Protein AF-A0A5P9HQH8-F1 (afdb_monomer_lite)

pLDDT: mean 78.59, std 12.16, range [39.25, 95.31]

Radius of gyration: 27.1 Å; chains: 1; bounding box: 55×47×80 Å

Structure (mmCIF, N/CA/C/O backbone):
data_AF-A0A5P9HQH8-F1
#
_entry.id   AF-A0A5P9HQH8-F1
#
loop_
_atom_site.group_PDB
_atom_site.id
_atom_site.type_symbol
_atom_site.label_atom_id
_atom_site.label_alt_id
_atom_site.label_comp_id
_atom_site.label_asym_id
_atom_site.label_entity_id
_atom_site.label_seq_id
_atom_site.pdbx_PDB_ins_code
_atom_site.Cartn_x
_atom_site.Cartn_y
_atom_site.Cartn_z
_atom_site.occupancy
_atom_site.B_iso_or_equiv
_atom_site.auth_seq_id
_atom_site.auth_comp_id
_atom_site.auth_asym_id
_atom_site.auth_atom_id
_atom_site.pdbx_PDB_model_num
ATOM 1 N N . MET A 1 1 ? -30.325 9.435 19.740 1.00 41.38 1 MET A N 1
ATOM 2 C CA . MET A 1 1 ? -29.507 8.369 19.122 1.00 41.38 1 MET A CA 1
ATOM 3 C C . MET A 1 1 ? -28.846 8.906 17.844 1.00 41.38 1 MET A C 1
ATOM 5 O O . MET A 1 1 ? -29.325 8.621 16.759 1.00 41.38 1 MET A O 1
ATOM 9 N N . SER A 1 2 ? -27.815 9.766 17.952 1.00 39.25 2 SER A N 1
ATOM 10 C CA . SER A 1 2 ? -27.150 10.375 16.768 1.00 39.25 2 SER A CA 1
ATOM 11 C C . SER A 1 2 ? -25.710 10.898 16.982 1.00 39.25 2 SER A C 1
ATOM 13 O O . SER A 1 2 ? -25.207 11.665 16.165 1.00 39.25 2 SER A O 1
ATOM 15 N N . THR A 1 3 ? -25.002 10.502 18.049 1.00 46.50 3 THR A N 1
ATOM 16 C CA . THR A 1 3 ? -23.657 11.041 18.361 1.00 46.50 3 THR A CA 1
ATOM 17 C C . THR A 1 3 ? -22.491 10.061 18.183 1.00 46.50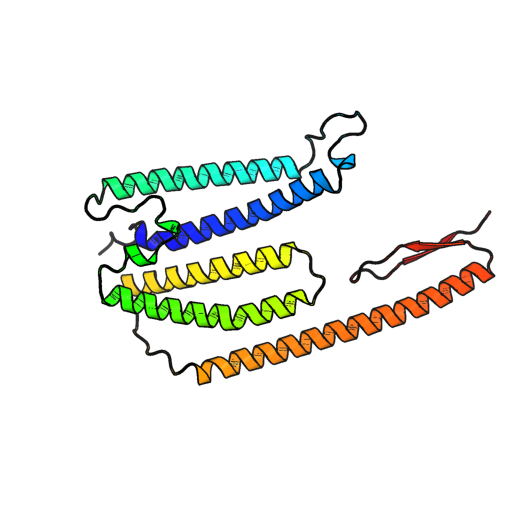 3 THR A C 1
ATOM 19 O O . THR A 1 3 ? -21.348 10.510 18.188 1.00 46.50 3 THR A O 1
ATOM 22 N N . MET A 1 4 ? -22.735 8.760 17.972 1.00 49.72 4 MET A N 1
ATOM 23 C CA . MET A 1 4 ? -21.664 7.749 17.835 1.00 49.72 4 MET A CA 1
ATOM 24 C C . MET A 1 4 ? -21.082 7.609 16.425 1.00 49.72 4 MET A C 1
ATOM 26 O O . MET A 1 4 ? -19.951 7.158 16.293 1.00 49.72 4 MET A O 1
ATOM 30 N N . ASP A 1 5 ? -21.784 8.068 15.386 1.00 50.56 5 ASP A N 1
ATOM 31 C CA . ASP A 1 5 ? -21.295 8.026 13.992 1.00 50.56 5 ASP A CA 1
ATOM 32 C C . ASP A 1 5 ? -20.132 9.015 13.740 1.00 50.56 5 ASP A C 1
ATOM 34 O O . ASP A 1 5 ? -19.586 9.080 12.648 1.00 50.56 5 ASP A O 1
ATOM 38 N N . LYS A 1 6 ? -19.756 9.803 14.762 1.00 61.59 6 LYS A N 1
ATOM 39 C CA . LYS A 1 6 ? -18.636 10.761 14.755 1.00 61.59 6 LYS A CA 1
ATOM 40 C C . LYS A 1 6 ? -17.507 10.367 15.712 1.00 61.59 6 LYS A C 1
ATOM 42 O O . LYS A 1 6 ? -16.615 11.181 15.967 1.00 61.59 6 LYS A O 1
ATOM 47 N N . ASP A 1 7 ? -17.571 9.179 16.317 1.00 71.50 7 ASP A N 1
ATOM 48 C CA . ASP A 1 7 ? -16.505 8.719 17.199 1.00 71.50 7 ASP A CA 1
ATOM 49 C C . ASP A 1 7 ? -15.306 8.284 16.351 1.00 71.50 7 ASP A C 1
ATOM 51 O O . ASP A 1 7 ? -15.396 7.375 15.522 1.00 71.50 7 ASP A O 1
ATOM 55 N N . LEU A 1 8 ? -14.170 8.951 16.571 1.00 77.94 8 LEU A N 1
ATOM 56 C CA . LEU A 1 8 ? -12.944 8.728 15.814 1.00 77.94 8 LEU A CA 1
ATOM 57 C C . LEU A 1 8 ? -12.525 7.255 15.863 1.00 77.94 8 LEU A C 1
ATOM 59 O O . LEU A 1 8 ? -11.986 6.758 14.884 1.00 77.94 8 LEU A O 1
ATOM 63 N N . ARG A 1 9 ? -12.840 6.540 16.950 1.00 76.12 9 ARG A N 1
ATOM 64 C CA . ARG A 1 9 ? -12.525 5.115 17.142 1.00 76.12 9 ARG A CA 1
ATOM 65 C C . ARG A 1 9 ? -13.160 4.193 16.109 1.00 76.12 9 ARG A C 1
ATOM 67 O O . ARG A 1 9 ? -12.509 3.262 15.651 1.00 76.12 9 ARG A O 1
ATOM 74 N N . VAL A 1 10 ? -14.402 4.471 15.720 1.00 76.81 10 VAL A N 1
ATOM 75 C CA . VAL A 1 10 ? -15.118 3.685 14.701 1.00 76.81 10 VAL A CA 1
ATOM 76 C C . VAL A 1 10 ? -14.627 4.051 13.300 1.00 76.81 10 VAL A C 1
ATOM 78 O O . VAL A 1 10 ? -14.613 3.219 12.395 1.00 76.81 10 VAL A O 1
ATOM 81 N N . GLU A 1 11 ? -14.185 5.296 13.125 1.00 84.06 11 GLU A N 1
ATOM 82 C CA . GLU A 1 11 ? -13.615 5.793 11.875 1.00 84.06 11 GLU A CA 1
ATOM 83 C C . GLU A 1 11 ? -12.140 5.401 11.681 1.00 84.06 11 GLU A C 1
ATOM 85 O O . GLU A 1 11 ? -11.652 5.488 10.557 1.00 84.06 11 GLU A O 1
ATOM 90 N N . LEU A 1 12 ? -11.414 4.964 12.721 1.00 84.31 12 LEU A N 1
ATOM 91 C CA . LEU A 1 12 ? -9.980 4.643 12.637 1.00 84.31 12 LEU A CA 1
ATOM 92 C C . LEU A 1 12 ? -9.646 3.682 11.481 1.00 84.31 12 LEU A C 1
ATOM 94 O O . LEU A 1 12 ? -8.765 4.025 10.692 1.00 84.31 12 LEU A O 1
ATOM 98 N N . PRO A 1 13 ? -10.350 2.545 11.288 1.00 87.25 13 PRO A N 1
ATOM 99 C CA . PRO A 1 13 ? -10.083 1.663 10.152 1.00 87.25 13 PRO A CA 1
ATOM 100 C C . PRO A 1 13 ? -10.270 2.353 8.793 1.00 87.25 13 PRO A C 1
ATOM 102 O O . PRO A 1 13 ? -9.538 2.060 7.853 1.00 87.25 13 PRO A O 1
ATOM 105 N N . LEU A 1 14 ? -11.209 3.300 8.685 1.00 88.31 14 LEU A N 1
ATOM 106 C CA . LEU A 1 14 ? -11.441 4.071 7.462 1.00 88.31 14 LEU A CA 1
ATOM 107 C C . LEU A 1 14 ? -10.288 5.044 7.185 1.00 88.31 14 LEU A C 1
ATOM 109 O O . LEU A 1 14 ? -9.832 5.148 6.046 1.00 88.31 14 LEU A O 1
ATOM 113 N N . TRP A 1 15 ? -9.774 5.711 8.223 1.00 90.19 15 TRP A N 1
ATOM 114 C CA . TRP A 1 15 ? -8.554 6.513 8.109 1.00 90.19 15 TRP A CA 1
ATOM 115 C C . TRP A 1 15 ? -7.363 5.645 7.689 1.00 90.19 15 TRP A C 1
ATOM 117 O O . TRP A 1 15 ? -6.588 6.064 6.834 1.00 90.19 15 TRP A O 1
ATOM 127 N N . THR A 1 16 ? -7.248 4.413 8.194 1.00 90.06 16 THR A N 1
ATOM 128 C CA . THR A 1 16 ? -6.181 3.494 7.770 1.00 90.06 16 THR A CA 1
ATOM 129 C C . THR A 1 16 ? -6.312 3.107 6.299 1.00 90.06 16 THR A C 1
ATOM 131 O O . THR A 1 16 ? -5.308 3.075 5.596 1.00 90.06 16 THR A O 1
ATOM 134 N N . ILE A 1 17 ? -7.529 2.876 5.793 1.00 90.94 17 ILE A N 1
ATOM 135 C CA . ILE A 1 17 ? -7.760 2.641 4.356 1.00 90.94 17 ILE A CA 1
ATOM 136 C C . ILE A 1 17 ? -7.306 3.851 3.535 1.00 90.94 17 ILE A C 1
ATOM 138 O O . ILE A 1 17 ? -6.579 3.683 2.558 1.00 90.94 17 ILE A O 1
ATOM 142 N N . GLY A 1 18 ? -7.693 5.064 3.942 1.00 92.44 18 GLY A N 1
ATOM 143 C CA . GLY A 1 18 ? -7.257 6.294 3.276 1.00 92.44 18 GLY A CA 1
ATOM 144 C C . GLY A 1 18 ? -5.732 6.429 3.248 1.00 92.44 18 GLY A C 1
ATOM 145 O O . GLY A 1 18 ? -5.155 6.716 2.200 1.00 92.44 18 GLY A O 1
ATOM 146 N N . LEU A 1 19 ? -5.073 6.131 4.372 1.00 92.56 19 LEU A N 1
ATOM 147 C CA . LEU A 1 19 ? -3.616 6.108 4.467 1.00 92.56 19 LEU A CA 1
ATOM 148 C C . LEU A 1 19 ? -3.001 5.065 3.526 1.00 92.56 19 LEU A C 1
ATOM 150 O O . LEU A 1 19 ? -2.042 5.376 2.828 1.00 92.56 19 LEU A O 1
ATOM 154 N N . LEU A 1 20 ? -3.553 3.850 3.471 1.00 92.75 20 LEU A N 1
ATOM 155 C CA . LEU A 1 20 ? -3.063 2.781 2.597 1.00 92.75 20 LEU A CA 1
ATOM 156 C C . LEU A 1 20 ? -3.187 3.138 1.114 1.00 92.75 20 LEU A C 1
ATOM 158 O O . LEU A 1 20 ? -2.269 2.847 0.355 1.00 92.75 20 LEU A O 1
ATOM 162 N N . VAL A 1 21 ? -4.268 3.804 0.701 1.00 93.38 21 VAL A N 1
ATOM 163 C CA . VAL A 1 21 ? -4.424 4.294 -0.681 1.00 93.38 21 VAL A CA 1
ATOM 164 C C . VAL A 1 21 ? -3.367 5.354 -1.008 1.00 93.38 21 VAL A C 1
ATOM 166 O O . VAL A 1 21 ? -2.759 5.317 -2.078 1.00 93.38 21 VAL A O 1
ATOM 169 N N . LEU A 1 22 ? -3.082 6.265 -0.076 1.00 94.25 22 LEU A N 1
ATOM 170 C CA . LEU A 1 22 ? -2.002 7.241 -0.248 1.00 94.25 22 LEU A CA 1
ATOM 171 C C . LEU A 1 22 ? -0.620 6.571 -0.289 1.00 94.25 22 LEU A C 1
ATOM 173 O O . LEU A 1 22 ? 0.198 6.915 -1.140 1.00 94.25 22 LEU A O 1
ATOM 177 N N . MET A 1 23 ? -0.371 5.574 0.569 1.00 93.12 23 MET A N 1
ATOM 178 C CA . MET A 1 23 ? 0.854 4.763 0.530 1.00 93.12 23 MET A CA 1
ATOM 179 C C . MET A 1 23 ? 1.001 4.015 -0.791 1.00 93.12 23 MET A C 1
ATOM 181 O O . MET A 1 23 ? 2.100 3.964 -1.336 1.00 93.12 23 MET A O 1
ATOM 185 N N . MET A 1 24 ? -0.085 3.479 -1.336 1.00 92.44 24 MET A N 1
ATOM 186 C CA . MET A 1 24 ? -0.098 2.801 -2.629 1.00 92.44 24 MET A CA 1
ATOM 187 C C . MET A 1 24 ? 0.341 3.742 -3.761 1.00 92.44 24 MET A C 1
ATOM 189 O O . MET A 1 24 ? 1.196 3.384 -4.567 1.00 92.44 24 MET A O 1
ATOM 193 N N . PHE A 1 25 ? -0.179 4.971 -3.782 1.00 92.31 25 PHE A N 1
ATOM 194 C CA . PHE A 1 25 ? 0.215 5.988 -4.761 1.00 92.31 25 PHE A CA 1
ATOM 195 C C . PHE A 1 25 ? 1.675 6.436 -4.587 1.00 92.31 25 PHE A C 1
ATOM 197 O O . PHE A 1 25 ? 2.443 6.491 -5.545 1.00 92.31 25 PHE A O 1
ATOM 204 N N . PHE A 1 26 ? 2.098 6.705 -3.353 1.00 94.06 26 PHE A N 1
ATOM 205 C CA . PHE A 1 26 ? 3.468 7.127 -3.068 1.00 94.06 26 PHE A CA 1
ATOM 206 C C . PHE A 1 26 ? 4.505 6.052 -3.370 1.00 94.06 26 PHE A C 1
ATOM 208 O O . PHE A 1 26 ? 5.539 6.354 -3.952 1.00 94.06 26 PHE A O 1
ATOM 215 N N . THR A 1 27 ? 4.245 4.799 -2.994 1.00 93.19 27 THR A N 1
ATOM 216 C CA . THR A 1 27 ? 5.182 3.695 -3.246 1.00 93.19 27 THR A CA 1
ATOM 217 C C . THR A 1 27 ? 5.420 3.496 -4.738 1.00 93.19 27 THR A C 1
ATOM 219 O O . THR A 1 27 ? 6.563 3.277 -5.130 1.00 93.19 27 THR A O 1
ATOM 222 N N . TYR A 1 28 ? 4.390 3.660 -5.574 1.00 91.69 28 TYR A N 1
ATOM 223 C CA . TYR A 1 28 ? 4.544 3.664 -7.029 1.00 91.69 28 TYR A CA 1
ATOM 224 C C . TYR A 1 28 ? 5.550 4.734 -7.490 1.00 91.69 28 TYR A C 1
ATOM 226 O O . TYR A 1 28 ? 6.544 4.415 -8.145 1.00 91.69 28 TYR A O 1
ATOM 234 N N . HIS A 1 29 ? 5.350 5.991 -7.085 1.00 91.69 29 HIS A N 1
ATOM 235 C CA . HIS A 1 29 ? 6.229 7.096 -7.484 1.00 91.69 29 HIS A CA 1
ATOM 236 C C . HIS A 1 29 ? 7.628 7.022 -6.871 1.00 91.69 29 HIS A C 1
ATOM 238 O O . HIS A 1 29 ? 8.598 7.382 -7.532 1.00 91.69 29 HIS A O 1
ATOM 244 N N . ALA A 1 30 ? 7.755 6.528 -5.641 1.00 92.25 30 ALA A N 1
ATOM 245 C CA . ALA A 1 30 ? 9.041 6.328 -4.987 1.00 92.25 30 ALA A CA 1
ATOM 246 C C . ALA A 1 30 ? 9.875 5.265 -5.715 1.00 92.25 30 ALA A C 1
ATOM 248 O O . ALA A 1 30 ? 11.070 5.458 -5.923 1.00 92.25 30 ALA A O 1
ATOM 249 N N . VAL A 1 31 ? 9.255 4.162 -6.145 1.00 91.31 31 VAL A N 1
ATOM 250 C CA . VAL A 1 31 ? 9.941 3.122 -6.925 1.00 91.31 31 VAL A CA 1
ATOM 251 C C . VAL A 1 31 ? 10.371 3.653 -8.292 1.00 91.31 31 VAL A C 1
ATOM 253 O O . VAL A 1 31 ? 11.503 3.402 -8.694 1.00 91.31 31 VAL A O 1
ATOM 256 N N . GLU A 1 32 ? 9.522 4.411 -8.990 1.00 89.25 32 GLU A N 1
ATOM 257 C CA . GLU A 1 32 ? 9.902 5.022 -10.273 1.00 89.25 32 GLU A CA 1
ATOM 258 C C . GLU A 1 32 ? 11.010 6.070 -10.126 1.00 89.25 32 GLU A C 1
ATOM 260 O O . GLU A 1 32 ? 11.925 6.121 -10.945 1.00 89.25 32 GLU A O 1
ATOM 265 N N . PHE A 1 33 ? 10.989 6.858 -9.051 1.00 90.19 33 PHE A N 1
ATOM 266 C CA . PHE A 1 33 ? 12.080 7.772 -8.722 1.00 90.19 33 PHE A CA 1
ATOM 267 C C . PHE A 1 33 ? 13.398 7.018 -8.534 1.00 90.19 33 PHE A C 1
ATOM 269 O O . PHE A 1 33 ? 14.405 7.374 -9.140 1.00 90.19 33 PHE A O 1
ATOM 276 N N . TRP A 1 34 ? 13.395 5.943 -7.742 1.00 89.94 34 TRP A N 1
ATOM 277 C CA . TRP A 1 34 ? 14.599 5.139 -7.540 1.00 89.94 34 TRP A CA 1
ATOM 278 C C . TRP A 1 34 ? 15.070 4.458 -8.823 1.00 89.94 34 TRP A C 1
ATOM 280 O O . TRP A 1 34 ? 16.273 4.340 -9.046 1.00 89.94 34 TRP A O 1
ATOM 290 N N . ASN A 1 35 ? 14.135 4.053 -9.682 1.00 88.69 35 ASN A N 1
ATOM 291 C CA . ASN A 1 35 ? 14.455 3.484 -10.981 1.00 88.69 35 ASN A CA 1
ATOM 292 C C . ASN A 1 35 ? 15.209 4.488 -11.865 1.00 88.69 35 ASN A C 1
ATOM 294 O O . ASN A 1 35 ? 16.235 4.147 -12.448 1.00 88.69 35 ASN A O 1
ATOM 298 N N . LEU A 1 36 ? 14.744 5.740 -11.895 1.00 87.31 36 LEU A N 1
ATOM 299 C CA . LEU A 1 36 ? 15.410 6.829 -12.611 1.00 87.31 36 LEU A CA 1
ATOM 300 C C . LEU A 1 36 ? 16.813 7.103 -12.067 1.00 87.31 36 LEU A C 1
ATOM 302 O O . LEU A 1 36 ? 17.762 7.189 -12.837 1.00 87.31 36 LEU A O 1
ATOM 306 N N . VAL A 1 37 ? 16.949 7.196 -10.743 1.00 86.88 37 VAL A N 1
ATOM 307 C CA . VAL A 1 37 ? 18.225 7.521 -10.089 1.00 86.88 37 VAL A CA 1
ATOM 308 C C . VAL A 1 37 ? 19.288 6.448 -10.338 1.00 86.88 37 VAL A C 1
ATOM 310 O O . VAL A 1 37 ? 20.438 6.789 -10.597 1.00 86.88 37 VAL A O 1
ATOM 313 N N . PHE A 1 38 ? 18.926 5.165 -10.247 1.00 85.62 38 PHE A N 1
ATOM 314 C CA . PHE A 1 38 ? 19.909 4.077 -10.287 1.00 85.62 38 PHE A CA 1
ATOM 315 C C . PHE A 1 38 ? 20.082 3.422 -11.656 1.00 85.62 38 PHE A C 1
ATOM 317 O O . PHE A 1 38 ? 21.190 3.001 -11.976 1.00 85.62 38 PHE A O 1
ATOM 324 N N . PHE A 1 39 ? 19.016 3.302 -12.450 1.00 85.06 39 PHE A N 1
ATOM 325 C CA . PHE A 1 39 ? 19.051 2.548 -13.710 1.00 85.06 39 PHE A CA 1
ATOM 326 C C . PHE A 1 39 ? 18.961 3.435 -14.953 1.00 85.06 39 PHE A C 1
ATOM 328 O O . PHE A 1 39 ? 19.305 2.977 -16.037 1.00 85.06 39 PHE A O 1
ATOM 335 N N . GLN A 1 40 ? 18.510 4.686 -14.824 1.00 84.44 40 GLN A N 1
ATOM 336 C CA . GLN A 1 40 ? 18.372 5.628 -15.943 1.00 84.44 40 GLN A CA 1
ATOM 337 C C . GLN A 1 40 ? 19.070 6.954 -15.629 1.00 84.44 40 GLN A C 1
ATOM 339 O O . GLN A 1 40 ? 18.506 8.039 -15.792 1.00 84.44 40 GLN A O 1
ATOM 344 N N . PHE A 1 41 ? 20.316 6.857 -15.167 1.00 82.44 41 PHE A N 1
ATOM 345 C CA . PHE A 1 41 ? 21.101 8.012 -14.743 1.00 82.44 41 PHE A CA 1
ATOM 346 C C . PHE A 1 41 ? 21.299 9.043 -15.869 1.00 82.44 41 PHE A C 1
ATOM 348 O O . PHE A 1 41 ? 21.248 10.244 -15.615 1.00 82.44 41 PHE A O 1
ATOM 355 N N . ASP A 1 42 ? 21.402 8.587 -17.119 1.00 82.06 42 ASP A N 1
ATOM 356 C CA . ASP A 1 42 ? 21.527 9.448 -18.306 1.00 82.06 42 ASP A CA 1
ATOM 357 C C . ASP A 1 42 ? 20.253 10.253 -18.609 1.00 82.06 42 ASP A C 1
ATOM 359 O O . ASP A 1 42 ? 20.295 11.278 -19.275 1.00 82.06 42 ASP A O 1
ATOM 363 N N . VAL A 1 43 ? 19.090 9.797 -18.133 1.00 79.81 43 VAL A N 1
ATOM 364 C CA . VAL A 1 43 ? 17.822 10.543 -18.234 1.00 79.81 43 VAL A CA 1
ATOM 365 C C . VAL A 1 43 ? 17.683 11.511 -17.057 1.00 79.81 43 VAL A C 1
ATOM 367 O O . VAL A 1 43 ? 17.109 12.599 -17.180 1.00 79.81 43 VAL A O 1
ATOM 370 N N . PHE A 1 44 ? 18.209 11.100 -15.903 1.00 78.94 44 PHE A N 1
ATOM 371 C CA . PHE A 1 44 ? 18.227 11.860 -14.660 1.00 78.94 44 PHE A CA 1
ATOM 372 C C . PHE A 1 44 ? 19.155 13.086 -14.736 1.00 78.94 44 PHE A C 1
ATOM 374 O O . PHE A 1 44 ? 18.791 14.167 -14.256 1.00 78.94 44 PHE A O 1
ATOM 381 N N . ILE A 1 45 ? 20.313 12.949 -15.387 1.00 82.81 45 ILE A N 1
ATOM 382 C CA .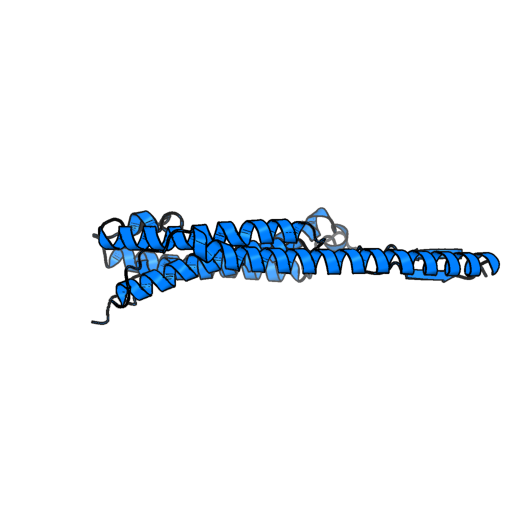 ILE A 1 45 ? 21.223 14.049 -15.720 1.00 82.81 45 ILE A CA 1
ATOM 383 C C . ILE A 1 45 ? 20.987 14.459 -17.172 1.00 82.81 45 ILE A C 1
ATOM 385 O O . ILE A 1 45 ? 21.175 13.669 -18.082 1.00 82.81 45 ILE A O 1
ATOM 389 N N . ALA A 1 46 ? 20.581 15.705 -17.404 1.00 77.56 46 ALA A N 1
ATOM 390 C CA . ALA A 1 46 ? 20.445 16.239 -18.753 1.00 77.56 46 ALA A CA 1
ATOM 391 C C . ALA A 1 46 ? 21.799 16.249 -19.483 1.00 77.56 46 ALA A C 1
ATOM 393 O O . ALA A 1 46 ? 22.846 16.361 -18.851 1.00 77.56 46 ALA A O 1
ATOM 394 N N . GLU A 1 47 ? 21.780 16.253 -20.818 1.00 76.69 47 GLU A N 1
ATOM 395 C CA . GLU A 1 47 ? 22.987 16.284 -21.671 1.00 76.69 47 GLU A CA 1
ATOM 396 C C . GLU A 1 47 ? 23.954 17.440 -21.343 1.00 76.69 47 GLU A C 1
ATOM 398 O O . GLU A 1 47 ? 25.146 17.373 -21.621 1.00 76.69 47 GLU A O 1
ATOM 403 N N . THR A 1 48 ? 23.458 18.496 -20.694 1.00 78.56 48 THR A N 1
ATOM 404 C CA . THR A 1 48 ? 24.241 19.637 -20.202 1.00 78.56 48 THR A CA 1
ATOM 405 C C . THR A 1 48 ? 25.020 19.360 -18.908 1.00 78.56 48 THR A C 1
ATOM 407 O O . THR A 1 48 ? 25.664 20.267 -18.382 1.00 78.56 48 THR A O 1
ATOM 410 N N . GLY A 1 49 ? 24.932 18.151 -18.346 1.00 77.88 49 GLY A N 1
ATOM 411 C CA . GLY A 1 49 ? 25.466 17.797 -17.027 1.00 77.88 49 GLY A CA 1
ATOM 412 C C . GLY A 1 49 ? 24.629 18.320 -15.851 1.00 77.88 49 GLY A C 1
ATOM 413 O O . GLY A 1 49 ? 24.992 18.114 -14.694 1.00 77.88 49 GLY A O 1
ATOM 414 N N . ALA A 1 50 ? 23.508 18.999 -16.122 1.00 83.12 50 ALA A N 1
ATOM 415 C CA . ALA A 1 50 ? 22.609 19.532 -15.103 1.00 83.12 50 ALA A CA 1
ATOM 416 C C . ALA A 1 50 ? 21.486 18.544 -14.756 1.00 83.12 50 ALA A C 1
ATOM 418 O O . ALA A 1 50 ? 21.044 17.752 -15.581 1.00 83.12 50 ALA A O 1
ATOM 419 N N . PHE A 1 51 ? 20.961 18.630 -13.536 1.00 81.88 51 PHE A N 1
ATOM 420 C CA . PHE A 1 51 ? 19.831 17.809 -13.106 1.00 81.88 51 PHE A CA 1
ATOM 421 C C . PHE A 1 51 ? 18.555 18.112 -13.910 1.00 81.88 51 PHE A C 1
ATOM 423 O O . PHE A 1 51 ? 18.150 19.274 -14.046 1.00 81.88 51 PHE A O 1
ATOM 430 N N . ASN A 1 52 ? 17.875 17.070 -14.395 1.00 83.31 52 ASN A N 1
ATOM 431 C CA . ASN A 1 52 ? 16.675 17.215 -15.215 1.00 83.31 52 ASN A CA 1
ATOM 432 C C . ASN A 1 52 ? 15.391 17.369 -14.373 1.00 83.31 52 ASN A C 1
ATOM 434 O O . ASN A 1 52 ? 14.597 16.442 -14.215 1.00 83.31 52 ASN A O 1
ATOM 438 N N . TRP A 1 53 ? 15.137 18.581 -13.871 1.00 78.81 53 TRP A N 1
ATOM 439 C CA . TRP A 1 53 ? 13.943 18.902 -13.066 1.00 78.81 53 TRP A CA 1
ATOM 440 C C . TRP A 1 53 ? 12.604 18.753 -13.803 1.00 78.81 53 TRP A C 1
ATOM 442 O O . TRP A 1 53 ? 11.554 18.754 -13.163 1.00 78.81 53 TRP A O 1
ATOM 452 N N . LYS A 1 54 ? 12.613 18.646 -15.137 1.00 79.19 54 LYS A N 1
ATOM 453 C CA . LYS A 1 54 ? 11.391 18.571 -15.953 1.00 79.19 54 LYS A CA 1
ATOM 454 C C . LYS A 1 54 ? 10.790 17.166 -16.005 1.00 79.19 54 LYS A C 1
ATOM 456 O O . LYS A 1 54 ? 9.743 16.986 -16.626 1.00 79.19 54 LYS A O 1
ATOM 461 N N . LEU A 1 55 ? 11.423 16.175 -15.373 1.00 83.12 55 LEU A N 1
ATOM 462 C CA . LEU A 1 55 ? 10.883 14.823 -15.344 1.00 83.12 55 LEU A CA 1
ATOM 463 C C . LEU A 1 55 ? 9.578 14.782 -14.530 1.00 83.12 55 LEU A C 1
ATOM 465 O O . LEU A 1 55 ? 9.565 15.186 -13.361 1.00 83.12 55 LEU A O 1
ATOM 469 N N . PRO A 1 56 ? 8.486 14.239 -15.101 1.00 85.06 56 PRO A N 1
ATOM 470 C CA . PRO A 1 56 ? 7.182 14.206 -14.440 1.00 85.06 56 PRO A CA 1
ATOM 471 C C . PRO A 1 56 ? 7.226 13.442 -13.111 1.00 85.06 56 PRO A C 1
ATOM 473 O O . PRO A 1 56 ? 6.471 13.757 -12.192 1.00 85.06 56 PRO A O 1
ATOM 476 N N . THR A 1 57 ? 8.135 12.474 -12.969 1.00 86.25 57 THR A N 1
ATOM 477 C CA . THR A 1 57 ? 8.305 11.682 -11.746 1.00 86.25 57 THR A CA 1
ATOM 478 C C . THR A 1 57 ? 8.604 12.542 -10.517 1.00 86.25 57 THR A C 1
ATOM 480 O O . THR A 1 57 ? 8.077 12.244 -9.447 1.00 86.25 57 THR A O 1
ATOM 483 N N . PHE A 1 58 ? 9.361 13.641 -10.646 1.00 86.25 58 PHE A N 1
ATOM 484 C CA . PHE A 1 58 ? 9.621 14.538 -9.511 1.00 86.25 58 PHE A CA 1
ATOM 485 C C . PHE A 1 58 ? 8.370 15.296 -9.081 1.00 86.25 58 PHE A C 1
ATOM 487 O O . PHE A 1 58 ? 8.089 15.388 -7.887 1.00 86.25 58 PHE A O 1
ATOM 494 N N . SER A 1 59 ? 7.596 15.806 -10.042 1.00 89.31 59 SER A N 1
ATOM 495 C CA . SER A 1 59 ? 6.341 16.501 -9.751 1.00 89.31 59 SER A CA 1
ATOM 496 C C . SER A 1 59 ? 5.356 15.568 -9.048 1.00 89.31 59 SER A C 1
ATOM 498 O O . SER A 1 59 ? 4.803 15.932 -8.011 1.00 89.31 59 SER A O 1
ATOM 500 N N . TRP A 1 60 ? 5.190 14.340 -9.547 1.00 92.69 60 TRP A N 1
ATOM 501 C CA . TRP A 1 60 ? 4.299 13.350 -8.938 1.00 92.69 60 TRP A CA 1
ATOM 502 C C . TRP A 1 60 ? 4.766 12.888 -7.555 1.00 92.69 60 TRP A C 1
ATOM 504 O O . TRP A 1 60 ? 3.947 12.791 -6.637 1.00 92.69 60 TRP A O 1
ATOM 514 N N . LEU A 1 61 ? 6.073 12.674 -7.366 1.00 92.50 61 LEU A N 1
ATOM 515 C CA . LEU A 1 61 ? 6.626 12.358 -6.050 1.00 92.50 61 LEU A CA 1
ATOM 516 C C . LEU A 1 61 ? 6.382 13.511 -5.065 1.00 92.50 61 LEU A C 1
ATOM 518 O O . LEU A 1 61 ? 5.885 13.276 -3.963 1.00 92.50 61 LEU A O 1
ATOM 522 N N . GLY A 1 62 ? 6.624 14.756 -5.482 1.00 92.50 62 GLY A N 1
ATOM 523 C CA . GLY A 1 62 ? 6.335 15.944 -4.678 1.00 92.50 62 GLY A CA 1
ATOM 524 C C . GLY A 1 62 ? 4.859 16.038 -4.281 1.00 92.50 62 GLY A C 1
ATOM 525 O O . GLY A 1 62 ? 4.549 16.198 -3.099 1.00 92.50 62 GLY A O 1
ATOM 526 N N . ILE A 1 63 ? 3.938 15.845 -5.232 1.00 93.94 63 ILE A N 1
ATOM 527 C CA . ILE A 1 63 ? 2.486 15.826 -4.973 1.00 93.94 63 ILE A CA 1
ATOM 528 C C . ILE A 1 63 ? 2.123 14.731 -3.962 1.00 93.94 63 ILE A C 1
ATOM 530 O O . ILE A 1 63 ? 1.334 14.970 -3.043 1.00 93.94 63 ILE A O 1
ATOM 534 N N . SER A 1 64 ? 2.711 13.539 -4.091 1.00 93.75 64 SER A N 1
ATOM 535 C CA . SER A 1 64 ? 2.454 12.433 -3.164 1.00 93.75 64 SER A CA 1
ATOM 536 C C . SER A 1 64 ? 2.961 12.728 -1.741 1.00 93.75 64 SER A C 1
ATOM 538 O O . SER A 1 64 ? 2.241 12.469 -0.774 1.00 93.75 64 SER A O 1
ATOM 540 N N . MET A 1 65 ? 4.132 13.364 -1.590 1.00 93.81 65 MET A N 1
ATOM 541 C CA . MET A 1 65 ? 4.656 13.798 -0.284 1.00 93.81 65 MET A CA 1
ATOM 542 C C . MET A 1 65 ? 3.784 14.884 0.352 1.00 93.81 65 MET A C 1
ATOM 544 O O . MET A 1 65 ? 3.446 14.791 1.532 1.00 93.81 65 MET A O 1
ATOM 548 N N . VAL A 1 66 ? 3.366 15.887 -0.425 1.00 95.31 66 VAL A N 1
ATOM 549 C CA . VAL A 1 66 ? 2.458 16.941 0.058 1.00 95.31 66 VAL A CA 1
ATOM 550 C C . VAL A 1 66 ? 1.124 16.339 0.504 1.00 95.31 66 VAL A C 1
ATOM 552 O O . VAL A 1 66 ? 0.619 16.684 1.572 1.00 95.31 66 VAL A O 1
ATOM 555 N N . SER A 1 67 ? 0.585 15.383 -0.256 1.00 94.38 67 SER A N 1
ATOM 556 C CA . SER A 1 67 ? -0.662 14.688 0.089 1.00 94.38 67 SER A CA 1
ATOM 557 C C . SER A 1 67 ? -0.563 13.947 1.426 1.00 94.38 67 SER A C 1
ATOM 559 O O . SER A 1 67 ? -1.496 14.004 2.227 1.00 94.38 67 SER A O 1
ATOM 561 N N . PHE A 1 68 ? 0.580 13.320 1.722 1.00 91.75 68 PHE A N 1
ATOM 562 C CA . PHE A 1 68 ? 0.828 12.717 3.034 1.00 91.75 68 PHE A CA 1
ATOM 563 C C . PHE A 1 68 ? 0.847 13.729 4.167 1.00 91.75 68 PHE A C 1
ATOM 565 O O . PHE A 1 68 ? 0.220 13.500 5.202 1.00 91.75 68 PHE A O 1
ATOM 572 N N . ILE A 1 69 ? 1.571 14.833 3.982 1.00 93.00 69 ILE A N 1
ATOM 573 C CA . ILE A 1 69 ? 1.682 15.883 4.998 1.00 93.00 69 ILE A CA 1
ATOM 574 C C . ILE A 1 69 ? 0.290 16.439 5.311 1.00 93.00 69 ILE A C 1
ATOM 576 O O . ILE A 1 69 ? -0.077 16.564 6.481 1.00 93.00 69 ILE A O 1
ATOM 580 N N . LEU A 1 70 ? -0.517 16.695 4.278 1.00 95.06 70 LEU A N 1
ATOM 581 C CA . LEU A 1 70 ? -1.901 17.139 4.432 1.00 95.06 70 LEU A CA 1
ATOM 582 C C . LEU A 1 70 ? -2.758 16.098 5.160 1.00 95.06 70 LEU A C 1
ATOM 584 O O . LEU A 1 70 ? -3.471 16.448 6.100 1.00 95.06 70 LEU A O 1
ATOM 588 N N . PHE A 1 71 ? -2.662 14.822 4.781 1.00 93.88 71 PHE A N 1
ATOM 589 C CA . PHE A 1 71 ? -3.411 13.742 5.422 1.00 93.88 71 PHE A CA 1
ATOM 590 C C . PHE A 1 71 ? -3.098 13.632 6.920 1.00 93.88 71 PHE A C 1
ATOM 592 O O . PHE A 1 71 ? -4.013 13.658 7.748 1.00 93.88 71 PHE A O 1
ATOM 599 N N . TYR A 1 72 ? -1.813 13.578 7.286 1.00 90.56 72 TYR A N 1
ATOM 600 C CA . TYR A 1 72 ? -1.394 13.530 8.688 1.00 90.56 72 TYR A CA 1
ATOM 601 C C . TYR A 1 72 ? -1.760 14.809 9.442 1.00 90.56 72 TYR A C 1
ATOM 603 O O . TYR A 1 72 ? -2.171 14.725 10.599 1.00 90.56 72 TYR A O 1
ATOM 611 N N . GLY A 1 73 ? -1.680 15.977 8.800 1.00 91.75 73 GLY A N 1
ATOM 612 C CA . GLY A 1 73 ? -2.107 17.248 9.385 1.00 91.75 73 GLY A CA 1
ATOM 613 C C . GLY A 1 73 ? -3.595 17.249 9.746 1.00 91.75 73 GLY A C 1
ATOM 614 O O . GLY A 1 73 ? -3.958 17.548 10.887 1.00 91.75 73 GLY A O 1
ATOM 615 N N . ILE A 1 74 ? -4.461 16.842 8.811 1.00 92.12 74 ILE A N 1
ATOM 616 C CA . ILE A 1 74 ? -5.910 16.732 9.042 1.00 92.12 74 ILE A CA 1
ATOM 617 C C . ILE A 1 74 ? -6.198 15.709 10.146 1.00 92.12 74 ILE A C 1
ATOM 619 O O . ILE A 1 74 ? -6.973 15.987 11.070 1.00 92.12 74 ILE A O 1
ATOM 623 N N . PHE A 1 75 ? -5.554 14.542 10.082 1.00 88.25 75 PHE A N 1
ATOM 624 C CA . PHE A 1 75 ? -5.719 13.503 11.091 1.00 88.25 75 PHE A CA 1
ATOM 625 C C . PHE A 1 75 ? -5.303 13.998 12.481 1.00 88.25 75 PHE A C 1
ATOM 627 O O . PHE A 1 75 ? -6.048 13.819 13.444 1.00 88.25 75 PHE A O 1
ATOM 634 N N . PHE A 1 76 ? -4.164 14.685 12.594 1.00 88.44 76 PHE A N 1
ATOM 635 C CA . PHE A 1 76 ? -3.656 15.220 13.857 1.00 88.44 76 PHE A CA 1
ATOM 636 C C . PHE A 1 76 ? -4.620 16.229 14.490 1.00 88.44 76 PHE A C 1
ATOM 638 O O . PHE A 1 76 ? -4.883 16.169 15.696 1.00 88.44 76 PHE A O 1
ATOM 645 N N . VAL A 1 77 ? -5.205 17.124 13.687 1.00 89.38 77 VAL A N 1
ATOM 646 C CA . VAL A 1 77 ? -6.224 18.073 14.165 1.00 89.38 77 VAL A CA 1
ATOM 647 C C . VAL A 1 77 ? -7.442 17.326 14.717 1.00 89.38 77 VAL A C 1
ATOM 649 O O . VAL A 1 77 ? -7.907 17.633 15.821 1.00 89.38 77 VAL A O 1
ATOM 652 N N . ARG A 1 78 ? -7.934 16.309 13.997 1.00 87.06 78 ARG A N 1
ATOM 653 C CA . ARG A 1 78 ? -9.092 15.500 14.421 1.00 87.06 78 ARG A CA 1
ATOM 654 C C . ARG A 1 78 ? -8.784 14.681 15.680 1.00 87.06 78 ARG A C 1
ATOM 656 O O . ARG A 1 78 ? -9.599 14.650 16.601 1.00 87.06 78 ARG A O 1
ATOM 663 N N . PHE A 1 79 ? -7.590 14.101 15.759 1.00 84.94 79 PHE A N 1
ATOM 664 C CA . PHE A 1 79 ? -7.077 13.370 16.917 1.00 84.94 79 PHE A CA 1
ATOM 665 C C . PHE A 1 79 ? -7.000 14.257 18.167 1.00 84.94 79 PHE A C 1
ATOM 667 O O . PHE A 1 79 ? -7.546 13.907 19.216 1.00 84.94 79 PHE A O 1
ATOM 674 N N . LYS A 1 80 ? -6.408 15.454 18.056 1.00 85.31 80 LYS A N 1
ATOM 675 C CA . LYS A 1 80 ? -6.328 16.414 19.168 1.00 85.31 80 LYS A CA 1
ATOM 676 C C . LYS A 1 80 ? -7.718 16.861 19.625 1.00 85.31 80 LYS A C 1
ATOM 678 O O . LYS A 1 80 ? -7.972 16.958 20.827 1.00 85.31 80 LYS A O 1
ATOM 683 N N . ALA A 1 81 ? -8.629 17.103 18.680 1.00 86.00 81 ALA A N 1
ATOM 684 C CA . ALA A 1 81 ? -10.012 17.454 18.988 1.00 86.00 81 ALA A CA 1
ATOM 685 C C . ALA A 1 81 ? -10.750 16.320 19.720 1.00 86.00 81 ALA A C 1
ATOM 687 O O . ALA A 1 81 ? -11.497 16.595 20.659 1.00 86.00 81 ALA A O 1
ATOM 688 N N . HIS A 1 82 ? -10.526 15.063 19.330 1.00 83.38 82 HIS A N 1
ATOM 689 C CA . HIS A 1 82 ? -11.105 13.896 19.995 1.00 83.38 82 HIS A CA 1
ATOM 690 C C . HIS A 1 82 ? -10.567 13.732 21.427 1.00 83.38 82 HIS A C 1
ATOM 692 O O . HIS A 1 82 ? -11.352 13.702 22.375 1.00 83.38 82 HIS A O 1
ATOM 698 N N . ASN A 1 83 ? -9.243 13.764 21.612 1.00 83.38 83 ASN A N 1
ATOM 699 C CA . ASN A 1 83 ? -8.613 13.620 22.931 1.00 83.38 83 ASN A CA 1
ATOM 700 C C . ASN A 1 83 ? -8.991 14.742 23.912 1.00 83.38 83 ASN A C 1
ATOM 702 O O . ASN A 1 83 ? -9.061 14.510 25.118 1.00 83.38 83 ASN A O 1
ATOM 706 N N . ARG A 1 84 ? -9.269 15.953 23.410 1.00 83.38 84 ARG A N 1
ATOM 707 C CA . ARG A 1 84 ? -9.778 17.061 24.232 1.00 83.38 84 ARG A CA 1
ATOM 708 C C . ARG A 1 84 ? -11.238 16.860 24.656 1.00 83.38 84 ARG A C 1
ATOM 710 O O . ARG A 1 84 ? -11.612 17.311 25.733 1.00 83.38 84 ARG A O 1
ATOM 717 N N . LYS A 1 85 ? -12.065 16.217 23.824 1.00 82.62 85 LYS A N 1
ATOM 718 C CA . LYS A 1 85 ? -13.492 15.967 24.106 1.00 82.62 85 LYS A CA 1
ATOM 719 C C . LYS A 1 85 ? -13.723 14.753 25.006 1.00 82.62 85 LYS A C 1
ATOM 721 O O . LYS A 1 85 ? -14.718 14.721 25.722 1.00 82.62 85 LYS A O 1
ATOM 726 N N . SER A 1 86 ? -12.824 13.772 24.983 1.00 74.06 86 SER A N 1
ATOM 727 C CA . SER A 1 86 ? -12.959 12.527 25.747 1.00 74.06 86 SER A CA 1
ATOM 728 C C . SER A 1 86 ? -11.703 12.245 26.584 1.00 74.06 86 SER A C 1
ATOM 730 O O . SER A 1 86 ? -10.949 11.324 26.276 1.00 74.06 86 SER A O 1
ATOM 732 N N . PRO A 1 87 ? -11.468 13.008 27.673 1.00 70.94 87 PRO A N 1
ATOM 733 C CA . PRO A 1 87 ? -10.253 12.885 28.484 1.00 70.94 87 PRO A CA 1
ATOM 734 C C . PRO A 1 87 ? -10.118 11.530 29.194 1.00 70.94 87 PRO A C 1
ATOM 736 O O . PRO A 1 87 ? -8.997 11.114 29.471 1.00 70.94 87 PRO A O 1
ATOM 739 N N . ASN A 1 88 ? -11.235 10.834 29.435 1.00 68.94 88 ASN A N 1
ATOM 740 C CA . ASN A 1 88 ? -11.263 9.514 30.073 1.00 68.94 88 ASN A CA 1
ATOM 741 C C . ASN A 1 88 ? -11.007 8.356 29.091 1.00 68.94 88 ASN A C 1
ATOM 743 O O . ASN A 1 88 ? -10.828 7.229 29.529 1.00 68.94 88 ASN A O 1
ATOM 747 N N . LYS A 1 89 ? -11.008 8.610 27.774 1.00 70.00 89 LYS A N 1
ATOM 748 C CA . LYS A 1 89 ? -10.784 7.599 26.723 1.00 70.00 89 LYS A CA 1
ATOM 749 C C . LYS A 1 89 ? -9.824 8.148 25.663 1.00 70.00 89 LYS A C 1
ATOM 751 O O . LYS A 1 89 ? -10.194 8.317 24.504 1.00 70.00 89 LYS A O 1
ATOM 756 N N . LYS A 1 90 ? -8.612 8.519 26.087 1.00 70.12 90 LYS A N 1
ATOM 757 C CA . LYS A 1 90 ? -7.596 9.099 25.195 1.00 70.12 90 LYS A CA 1
ATOM 758 C C . LYS A 1 90 ? -7.083 8.053 24.212 1.00 70.12 90 LYS A C 1
ATOM 760 O O . LYS A 1 90 ? -6.738 6.944 24.602 1.00 70.12 90 LYS A O 1
ATOM 765 N N . LEU A 1 91 ? -6.956 8.455 22.956 1.00 71.56 91 LEU A N 1
ATOM 766 C CA . LEU A 1 91 ? -6.252 7.688 21.938 1.00 71.56 91 LEU A CA 1
ATOM 767 C C . LEU A 1 91 ? -4.761 8.012 22.024 1.00 71.56 91 LEU A C 1
ATOM 769 O O . LEU A 1 91 ? -4.384 9.183 22.138 1.00 71.56 91 LEU A O 1
ATOM 773 N N . LEU A 1 92 ? -3.910 6.991 21.950 1.00 71.56 92 LEU A N 1
ATOM 774 C CA . LEU A 1 92 ? -2.471 7.175 21.792 1.00 71.56 92 LEU A CA 1
ATOM 775 C C . LEU A 1 92 ? -2.171 7.492 20.323 1.00 71.56 92 LEU A C 1
ATOM 777 O O . LEU A 1 92 ? -2.864 7.048 19.415 1.00 71.56 92 LEU A O 1
ATOM 781 N N . PHE A 1 93 ? -1.130 8.276 20.056 1.00 62.00 93 PHE A N 1
ATOM 782 C CA . PHE A 1 93 ? -0.818 8.688 18.682 1.00 62.00 93 PHE A CA 1
ATOM 783 C C . PHE A 1 93 ? -0.479 7.489 17.769 1.00 62.00 93 PHE A C 1
ATOM 785 O O . PHE A 1 93 ? -0.839 7.475 16.596 1.00 62.00 93 PHE A O 1
ATOM 792 N N . PHE A 1 94 ? 0.115 6.431 18.335 1.00 63.47 94 PHE A N 1
ATOM 793 C CA . PHE A 1 94 ? 0.422 5.170 17.644 1.00 63.47 94 PHE A CA 1
ATOM 794 C C . PHE A 1 94 ? -0.726 4.148 17.644 1.00 63.47 94 PHE A C 1
ATOM 796 O O . PHE A 1 94 ? -0.540 3.008 17.219 1.00 63.47 94 PHE A O 1
ATOM 803 N N . SER A 1 95 ? -1.930 4.544 18.063 1.00 62.38 95 SER A N 1
ATOM 804 C CA . SER A 1 95 ? -3.118 3.681 18.075 1.00 62.38 95 SER A CA 1
ATOM 805 C C . SER A 1 95 ? -3.494 3.107 16.700 1.00 62.38 95 SER A C 1
ATOM 807 O O . SER A 1 95 ? -4.186 2.096 16.642 1.00 62.38 95 SER A O 1
ATOM 809 N N . PHE A 1 96 ? -2.992 3.674 15.597 1.00 59.94 96 PHE A N 1
ATOM 810 C CA . PHE A 1 96 ? -3.122 3.092 14.253 1.00 59.94 96 PHE A CA 1
ATOM 811 C C . PHE A 1 96 ? -2.598 1.653 14.150 1.00 59.94 96 PHE A C 1
ATOM 813 O O . PHE A 1 96 ? -3.181 0.842 13.433 1.00 59.94 96 PHE A O 1
ATOM 820 N N . PHE A 1 97 ? -1.521 1.327 14.872 1.00 57.81 97 PHE A N 1
ATOM 821 C CA . PHE A 1 97 ? -0.893 0.003 14.828 1.00 57.81 97 PHE A CA 1
ATOM 822 C C . PHE A 1 97 ? -1.528 -0.997 15.800 1.00 57.81 97 PHE A C 1
ATOM 824 O O . PHE A 1 97 ? -1.270 -2.194 15.700 1.00 57.81 97 PHE A O 1
ATOM 831 N N . ARG A 1 98 ? -2.367 -0.523 16.730 1.00 57.44 98 ARG A N 1
ATOM 832 C CA . ARG A 1 98 ? -3.050 -1.353 17.731 1.00 57.44 98 ARG A CA 1
ATOM 833 C C . ARG A 1 98 ? -4.525 -0.965 17.864 1.00 57.44 98 ARG A C 1
ATOM 835 O O . ARG A 1 98 ? -4.932 -0.451 18.903 1.00 57.44 98 ARG A O 1
ATOM 842 N N . PRO A 1 99 ? -5.350 -1.219 16.833 1.00 55.88 99 PRO A N 1
ATOM 843 C CA . PRO A 1 99 ? -6.785 -0.966 16.921 1.00 55.88 99 PRO A CA 1
ATOM 844 C C . PRO A 1 99 ? -7.490 -1.885 17.937 1.00 55.88 99 PRO A C 1
ATOM 846 O O . PRO A 1 99 ? -8.544 -1.509 18.433 1.00 55.88 99 PRO A O 1
ATOM 849 N N . GLY A 1 100 ? -6.920 -3.060 18.252 1.00 51.34 100 GLY A N 1
ATOM 850 C CA . GLY A 1 100 ? -7.516 -4.051 19.162 1.00 51.34 100 GLY A CA 1
ATOM 851 C C . GLY A 1 100 ? -7.615 -3.573 20.612 1.00 51.34 100 GLY A C 1
ATOM 852 O O . GLY A 1 100 ? -8.704 -3.558 21.171 1.00 51.34 100 GLY A O 1
ATOM 853 N N . GLU A 1 101 ? -6.516 -3.047 21.164 1.00 50.56 101 GLU A N 1
ATOM 854 C CA . GLU A 1 101 ? -6.441 -2.617 22.574 1.00 50.56 101 GLU A CA 1
ATOM 855 C C . GLU A 1 101 ? -7.417 -1.474 22.922 1.00 50.56 101 GLU A C 1
ATOM 857 O O . GLU A 1 101 ? -7.726 -1.247 24.083 1.00 50.56 101 GLU A O 1
ATOM 862 N N . LEU A 1 102 ? -7.922 -0.741 21.925 1.00 53.97 102 LEU A N 1
ATOM 863 C CA . LEU A 1 102 ? -8.819 0.409 22.111 1.00 53.97 102 LEU A CA 1
ATOM 864 C C . LEU A 1 102 ? -10.289 0.042 22.326 1.00 53.97 102 LEU A C 1
ATOM 866 O O . LEU A 1 102 ? -11.105 0.922 22.620 1.00 53.97 102 LEU A O 1
ATOM 870 N N . LEU A 1 103 ? -10.633 -1.221 22.089 1.00 56.47 103 LEU A N 1
ATOM 871 C CA . LEU A 1 103 ? -12.002 -1.736 22.082 1.00 56.47 103 LEU A CA 1
ATOM 872 C C . LEU A 1 103 ? -12.179 -2.934 23.023 1.00 56.47 103 LEU A C 1
ATOM 874 O O . LEU A 1 103 ? -13.300 -3.404 23.177 1.00 56.47 103 LEU A O 1
ATOM 878 N N . ASP A 1 104 ? -11.104 -3.394 23.665 1.00 55.94 104 ASP A N 1
ATOM 879 C CA . ASP A 1 104 ? -11.095 -4.569 24.545 1.00 55.94 104 ASP A CA 1
ATOM 880 C C . ASP A 1 104 ? -11.668 -4.298 25.954 1.00 55.94 104 ASP A C 1
ATOM 882 O O . ASP A 1 104 ? -11.694 -5.198 26.787 1.00 55.94 104 ASP A O 1
ATOM 886 N N . ASP A 1 105 ? -12.177 -3.089 26.221 1.00 61.41 105 ASP A N 1
ATOM 887 C CA . ASP A 1 105 ? -12.824 -2.744 27.498 1.00 61.41 105 ASP A CA 1
ATOM 888 C C . ASP A 1 105 ? -14.197 -3.431 27.692 1.00 61.41 105 ASP A C 1
ATOM 890 O O . ASP A 1 105 ? -14.746 -3.403 28.792 1.00 61.41 105 ASP A O 1
ATOM 894 N N . ASP A 1 106 ? -14.782 -4.009 26.634 1.00 70.12 106 ASP A N 1
ATOM 895 C CA . ASP A 1 106 ? -16.105 -4.649 26.649 1.00 70.12 106 ASP A CA 1
ATOM 896 C C . ASP A 1 106 ? -16.021 -6.082 26.092 1.00 70.12 106 ASP A C 1
ATOM 898 O O . ASP A 1 106 ? -15.540 -6.313 24.975 1.00 70.12 106 ASP A O 1
ATOM 902 N N . GLU A 1 107 ? -16.527 -7.054 26.854 1.00 75.94 107 GLU A N 1
ATOM 903 C CA . GLU A 1 107 ? -16.532 -8.477 26.493 1.00 75.94 107 GLU A CA 1
ATOM 904 C C . GLU A 1 107 ? -17.218 -8.731 25.140 1.00 75.94 107 GLU A C 1
ATOM 906 O O . GLU A 1 107 ? -16.755 -9.556 24.340 1.00 75.94 107 GLU A O 1
ATOM 911 N N . MET A 1 108 ? -18.279 -7.977 24.823 1.00 76.62 108 MET A N 1
ATOM 912 C CA . MET A 1 108 ? -18.978 -8.123 23.544 1.00 76.62 108 MET A CA 1
ATOM 913 C C . MET A 1 108 ? -18.124 -7.654 22.361 1.00 76.62 108 MET A C 1
ATOM 915 O O . MET A 1 108 ? -18.139 -8.280 21.296 1.00 76.62 108 MET A O 1
ATOM 919 N N . LEU A 1 109 ? -17.355 -6.575 22.533 1.00 76.81 109 LEU A N 1
ATOM 920 C CA . LEU A 1 109 ? -16.441 -6.078 21.501 1.00 76.81 109 LEU A CA 1
ATOM 921 C C . LEU A 1 109 ? -15.287 -7.053 21.267 1.00 76.81 109 LEU A C 1
ATOM 923 O O . LEU A 1 109 ? -14.896 -7.273 20.114 1.00 76.81 109 LEU A O 1
ATOM 927 N N . GLN A 1 110 ? -14.809 -7.714 22.322 1.00 79.81 110 GLN A N 1
ATOM 928 C CA . GLN A 1 110 ? -13.791 -8.754 22.202 1.00 79.81 110 GLN A CA 1
ATOM 929 C C . GLN A 1 110 ? -14.284 -9.925 21.335 1.00 79.81 110 GLN A C 1
ATOM 931 O O . GLN A 1 110 ? -13.544 -10.442 20.490 1.00 79.81 110 GLN A O 1
ATOM 936 N N . GLN A 1 111 ? -15.549 -10.332 21.484 1.00 80.31 111 GLN A N 1
ATOM 937 C CA . GLN A 1 111 ? -16.135 -11.393 20.660 1.00 80.31 111 GLN A CA 1
ATOM 938 C C . GLN A 1 111 ? -16.276 -10.974 19.187 1.00 80.31 111 GLN A C 1
ATOM 940 O O . GLN A 1 111 ? -15.987 -11.767 18.286 1.00 80.31 111 GLN A O 1
ATOM 945 N N . VAL A 1 112 ? -16.649 -9.718 18.922 1.00 82.38 112 VAL A N 1
ATOM 946 C CA . VAL A 1 112 ? -16.674 -9.162 17.557 1.00 82.38 112 VAL A CA 1
ATOM 947 C C . VAL A 1 112 ? -15.274 -9.167 16.947 1.00 82.38 112 VAL A C 1
ATOM 949 O O . VAL A 1 112 ? -15.106 -9.629 15.819 1.00 82.38 112 VAL A O 1
ATOM 952 N N . SER A 1 113 ? -14.268 -8.711 17.696 1.00 81.94 113 SER A N 1
ATOM 953 C CA . SER A 1 113 ? -12.866 -8.698 17.266 1.00 81.94 113 SER A CA 1
ATOM 954 C C . SER A 1 113 ? -12.374 -10.104 16.907 1.00 81.94 113 SER A C 1
ATOM 956 O O . SER A 1 113 ? -11.832 -10.313 15.821 1.00 81.94 113 SER A O 1
ATOM 958 N N . LYS A 1 114 ? -12.665 -11.110 17.746 1.00 82.88 114 LYS A N 1
ATOM 959 C CA . LYS A 1 114 ? -12.348 -12.524 17.464 1.00 82.88 114 LYS A CA 1
ATOM 960 C C . LYS A 1 114 ? -12.988 -13.009 16.159 1.00 82.88 114 LYS A C 1
ATOM 962 O O . LYS A 1 114 ? -12.297 -13.595 15.324 1.00 82.88 114 LYS A O 1
ATOM 967 N N . ASN A 1 115 ? -14.272 -12.720 15.945 1.00 84.25 115 ASN A N 1
ATOM 968 C CA . ASN A 1 115 ? -14.980 -13.103 14.719 1.00 84.25 115 ASN A CA 1
ATOM 969 C C . ASN A 1 115 ? -14.401 -12.420 13.469 1.00 84.25 115 ASN A C 1
ATOM 971 O O . ASN A 1 115 ? -14.248 -13.056 12.424 1.00 84.25 115 ASN A O 1
ATOM 975 N N . VAL A 1 116 ? -14.073 -11.130 13.561 1.00 85.69 116 VAL A N 1
ATOM 976 C CA . VAL A 1 116 ? -13.459 -10.366 12.464 1.00 85.69 116 VAL A CA 1
ATOM 977 C C . VAL A 1 116 ? -12.078 -10.926 12.135 1.00 85.69 116 VAL A C 1
ATOM 979 O O . VAL A 1 116 ? -11.781 -11.191 10.971 1.00 85.69 116 VAL A O 1
ATOM 982 N N . THR A 1 117 ? -11.264 -11.190 13.152 1.00 85.50 117 THR A N 1
ATOM 983 C CA . THR A 1 117 ? -9.938 -11.788 12.996 1.00 85.50 117 THR A CA 1
ATOM 984 C C . THR A 1 117 ? -10.010 -13.156 12.321 1.00 85.50 117 THR A C 1
ATOM 986 O O . THR A 1 117 ? -9.239 -13.422 11.401 1.00 85.50 117 THR A O 1
ATOM 989 N N . GLN A 1 118 ? -10.979 -14.004 12.675 1.00 85.69 118 GLN A N 1
ATOM 990 C CA . GLN A 1 118 ? -11.191 -15.280 11.979 1.00 85.69 118 GLN A CA 1
ATOM 991 C C . GLN A 1 118 ? -11.516 -15.093 10.488 1.00 85.69 118 GLN A C 1
ATOM 993 O O . GLN A 1 118 ? -10.964 -15.807 9.649 1.00 85.69 118 GLN A O 1
ATOM 998 N N . LYS A 1 119 ? -12.353 -14.111 10.123 1.00 86.06 119 LYS A N 1
ATOM 999 C CA . LYS A 1 119 ? -12.630 -13.791 8.708 1.00 86.06 119 LYS A CA 1
ATOM 1000 C C . LYS A 1 119 ? -11.374 -13.334 7.970 1.00 86.06 119 LYS A C 1
ATOM 1002 O O . LYS A 1 119 ? -11.148 -13.751 6.837 1.00 86.06 119 LYS A O 1
ATOM 1007 N N . ILE A 1 120 ? -10.546 -12.519 8.620 1.00 87.56 120 ILE A N 1
ATOM 1008 C CA . ILE A 1 120 ? -9.271 -12.051 8.070 1.00 87.56 120 ILE A CA 1
ATOM 1009 C C . ILE A 1 120 ? -8.313 -13.230 7.862 1.00 87.56 120 ILE A C 1
ATOM 1011 O O . ILE A 1 120 ? -7.695 -13.328 6.806 1.00 87.56 120 ILE A O 1
ATOM 1015 N N . TYR A 1 121 ? -8.240 -14.180 8.796 1.00 87.38 121 TYR A N 1
ATOM 1016 C CA . TYR A 1 121 ? -7.455 -15.404 8.601 1.00 87.38 121 TYR A CA 1
ATOM 1017 C C . TYR A 1 121 ? -7.931 -16.218 7.391 1.00 87.38 121 TYR A C 1
ATOM 1019 O O . TYR A 1 121 ? -7.110 -16.707 6.612 1.00 87.38 121 TYR A O 1
ATOM 1027 N N . ILE A 1 122 ? -9.245 -16.329 7.176 1.00 86.38 122 ILE A N 1
ATOM 1028 C CA . ILE A 1 122 ? -9.802 -16.992 5.985 1.00 86.38 122 ILE A CA 1
ATOM 1029 C C . ILE A 1 122 ? -9.425 -16.223 4.704 1.00 86.38 122 ILE A C 1
ATOM 1031 O O . ILE A 1 122 ? -9.052 -16.831 3.699 1.00 86.38 122 ILE A O 1
ATOM 1035 N N . LEU A 1 123 ? -9.449 -14.888 4.737 1.00 86.62 123 LEU A N 1
ATOM 1036 C CA . LEU A 1 123 ? -8.984 -14.052 3.626 1.00 86.62 123 LEU A CA 1
ATOM 1037 C C . LEU A 1 123 ? -7.501 -14.308 3.314 1.00 86.62 123 LEU A C 1
ATOM 1039 O O . LEU A 1 123 ? -7.166 -14.628 2.180 1.00 86.62 123 LEU A O 1
ATOM 1043 N N . TYR A 1 124 ? -6.606 -14.229 4.300 1.00 87.88 124 TYR A N 1
ATOM 1044 C CA . TYR A 1 124 ? -5.173 -14.429 4.057 1.00 87.88 124 TYR A CA 1
ATOM 1045 C C . TYR A 1 124 ? -4.837 -15.856 3.621 1.00 87.88 124 TYR A C 1
ATOM 1047 O O . TYR A 1 124 ? -4.064 -16.039 2.685 1.00 87.88 124 TYR A O 1
ATOM 1055 N N . SER A 1 125 ? -5.446 -16.868 4.241 1.00 87.44 125 SER A N 1
ATOM 1056 C CA . SER A 1 125 ? -5.222 -18.272 3.861 1.00 87.44 125 SER A CA 1
ATOM 1057 C C . SER A 1 125 ? -5.686 -18.598 2.439 1.00 87.44 125 SER A C 1
ATOM 1059 O O . SER A 1 125 ? -5.124 -19.491 1.813 1.00 87.44 125 SER A O 1
ATOM 1061 N N . SER A 1 126 ? -6.671 -17.866 1.909 1.00 81.44 126 SER A N 1
ATOM 1062 C CA . SER A 1 126 ? -7.136 -18.029 0.528 1.00 81.44 126 SER A CA 1
ATOM 1063 C C . SER A 1 126 ? -6.354 -17.179 -0.473 1.00 81.44 126 SER A C 1
ATOM 1065 O O . SER A 1 126 ? -6.029 -17.659 -1.559 1.00 81.44 126 SER A O 1
ATOM 1067 N N . VAL A 1 127 ? -6.018 -15.937 -0.123 1.00 85.00 127 VAL A N 1
ATOM 1068 C CA . VAL A 1 127 ? -5.385 -15.001 -1.058 1.00 85.00 127 VAL A CA 1
ATOM 1069 C C . VAL A 1 127 ? -3.872 -15.196 -1.158 1.00 85.00 127 VAL A C 1
ATOM 1071 O O . VAL A 1 127 ? -3.328 -15.044 -2.249 1.00 85.00 127 VAL A O 1
ATOM 1074 N N . LEU A 1 128 ? -3.175 -15.572 -0.079 1.00 87.75 128 LEU A N 1
ATOM 1075 C CA . LEU A 1 128 ? -1.717 -15.762 -0.126 1.00 87.75 128 LEU A CA 1
ATOM 1076 C C . LEU A 1 128 ? -1.283 -16.829 -1.147 1.00 87.75 128 LEU A C 1
ATOM 1078 O O . LEU A 1 128 ? -0.396 -16.528 -1.944 1.00 87.75 128 LEU A O 1
ATOM 1082 N N . PRO A 1 129 ? -1.909 -18.023 -1.224 1.00 86.38 129 PRO A N 1
ATOM 1083 C CA .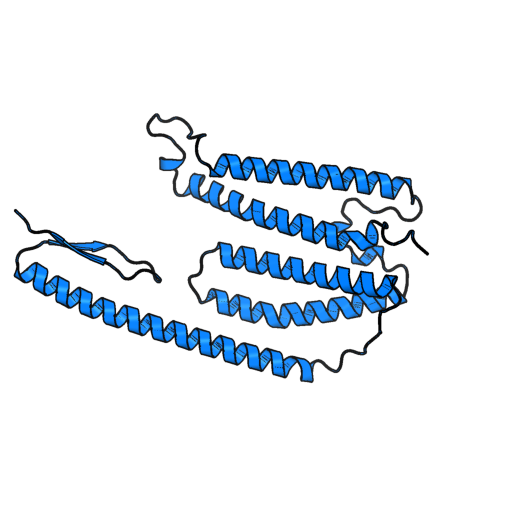 PRO A 1 129 ? -1.590 -18.991 -2.271 1.00 86.38 129 PRO A CA 1
ATOM 1084 C C . PRO A 1 129 ? -1.811 -18.438 -3.682 1.00 86.38 129 PRO A C 1
ATOM 1086 O O . PRO A 1 129 ? -1.000 -18.681 -4.569 1.00 86.38 129 PRO A O 1
ATOM 1089 N N . VAL A 1 130 ? -2.882 -17.665 -3.898 1.00 83.25 130 VAL A N 1
ATOM 1090 C CA . VAL A 1 130 ? -3.158 -17.023 -5.194 1.00 83.25 130 VAL A CA 1
ATOM 1091 C C . VAL A 1 130 ? -2.086 -15.986 -5.526 1.00 83.25 130 VAL A C 1
ATOM 1093 O O . VAL A 1 130 ? -1.642 -15.920 -6.668 1.00 83.25 130 VAL A O 1
ATOM 1096 N N . LEU A 1 131 ? -1.624 -15.215 -4.539 1.00 85.38 131 LEU A N 1
ATOM 1097 C CA . LEU A 1 131 ? -0.535 -14.253 -4.709 1.00 85.38 131 LEU A CA 1
ATOM 1098 C C . LEU A 1 131 ? 0.779 -14.956 -5.091 1.00 85.38 131 LEU A C 1
ATOM 1100 O O . LEU A 1 131 ? 1.482 -14.491 -5.981 1.00 85.38 131 LEU A O 1
ATOM 1104 N N . VAL A 1 132 ? 1.084 -16.094 -4.459 1.00 87.31 132 VAL A N 1
ATOM 1105 C CA . VAL A 1 132 ? 2.256 -16.919 -4.801 1.00 87.31 132 VAL A CA 1
ATOM 1106 C C . VAL A 1 132 ? 2.128 -17.491 -6.213 1.00 87.31 132 VAL A C 1
ATOM 1108 O O . VAL A 1 132 ? 3.085 -17.432 -6.977 1.00 87.31 132 VAL A O 1
ATOM 1111 N N . LEU A 1 133 ? 0.947 -17.979 -6.607 1.00 83.69 133 LEU A N 1
ATOM 1112 C CA . LEU A 1 133 ? 0.706 -18.409 -7.989 1.00 83.69 133 LEU A CA 1
ATOM 1113 C C . LEU A 1 133 ? 0.900 -17.269 -8.990 1.00 83.69 133 LEU A C 1
ATOM 1115 O O . LEU A 1 133 ? 1.490 -17.470 -10.049 1.00 83.69 133 LEU A O 1
ATOM 1119 N N . LEU A 1 134 ? 0.441 -16.068 -8.643 1.00 80.69 134 LEU A N 1
ATOM 1120 C CA . LEU A 1 134 ? 0.606 -14.878 -9.467 1.00 80.69 134 LEU A CA 1
ATOM 1121 C C . LEU A 1 134 ? 2.092 -14.535 -9.683 1.00 80.69 134 LEU A C 1
ATOM 1123 O O . LEU A 1 134 ? 2.435 -14.020 -10.742 1.00 80.69 134 LEU A O 1
ATOM 1127 N N . MET A 1 135 ? 2.976 -14.855 -8.727 1.00 84.56 135 MET A N 1
ATOM 1128 C CA . MET A 1 135 ? 4.427 -14.624 -8.845 1.00 84.56 135 MET A CA 1
ATOM 1129 C C . MET A 1 135 ? 5.112 -15.508 -9.891 1.00 84.56 135 MET A C 1
ATOM 1131 O O . MET A 1 135 ? 6.174 -15.133 -10.380 1.00 84.56 135 MET A O 1
ATOM 1135 N N . PHE A 1 136 ? 4.516 -16.637 -10.287 1.00 83.94 136 PHE A N 1
ATOM 1136 C CA . PHE A 1 136 ? 5.038 -17.436 -11.405 1.00 83.94 136 PHE A CA 1
ATOM 1137 C C . PHE A 1 136 ? 4.865 -16.737 -12.759 1.00 83.94 136 PHE A C 1
ATOM 1139 O O . PHE A 1 136 ? 5.496 -17.131 -13.740 1.00 83.94 136 PHE A O 1
ATOM 1146 N N . PHE A 1 137 ? 4.031 -15.697 -12.826 1.00 78.38 137 PHE A N 1
ATOM 1147 C CA . PHE A 1 137 ? 3.861 -14.895 -14.026 1.00 78.38 137 PHE A CA 1
ATOM 1148 C C . PHE A 1 137 ? 4.846 -13.725 -14.006 1.00 78.38 137 PHE A C 1
ATOM 1150 O O . PHE A 1 137 ? 4.939 -13.032 -12.991 1.00 78.38 137 PHE A O 1
ATOM 1157 N N . PRO A 1 138 ? 5.536 -13.439 -15.127 1.00 79.19 138 PRO A N 1
ATOM 1158 C CA . PRO A 1 138 ? 6.422 -12.285 -15.250 1.00 79.19 138 PRO A CA 1
ATOM 1159 C C . PRO A 1 138 ? 5.592 -11.005 -15.408 1.00 79.19 138 PRO A C 1
ATOM 1161 O O . PRO A 1 138 ? 5.554 -10.377 -16.467 1.00 79.19 138 PRO A O 1
ATOM 1164 N N . LEU A 1 139 ? 4.851 -10.666 -14.357 1.00 80.06 139 LEU A N 1
ATOM 1165 C CA . LEU A 1 139 ? 4.055 -9.457 -14.244 1.00 80.06 139 LEU A CA 1
ATOM 1166 C C . LEU A 1 139 ? 4.930 -8.311 -13.755 1.00 80.06 139 LEU A C 1
ATOM 1168 O O . LEU A 1 139 ? 5.930 -8.501 -13.061 1.00 80.06 139 LEU A O 1
ATOM 1172 N N . HIS A 1 140 ? 4.519 -7.094 -14.095 1.00 81.88 140 HIS A N 1
ATOM 1173 C CA . HIS A 1 140 ? 5.202 -5.907 -13.611 1.00 81.88 140 HIS A CA 1
ATOM 1174 C C . HIS A 1 140 ? 5.196 -5.875 -12.074 1.00 81.88 140 HIS A C 1
ATOM 1176 O O . HIS A 1 140 ? 4.162 -6.130 -11.454 1.00 81.88 140 HIS A O 1
ATOM 1182 N N . ARG A 1 141 ? 6.318 -5.484 -11.449 1.00 83.88 141 ARG A N 1
ATOM 1183 C CA . ARG A 1 141 ? 6.482 -5.400 -9.978 1.00 83.88 141 ARG A CA 1
ATOM 1184 C C . ARG A 1 141 ? 5.336 -4.665 -9.262 1.00 83.88 141 ARG A C 1
ATOM 1186 O O . ARG A 1 141 ? 4.959 -5.019 -8.149 1.00 83.88 141 ARG A O 1
ATOM 1193 N N . PHE A 1 142 ? 4.733 -3.681 -9.931 1.00 85.19 142 PHE A N 1
ATOM 1194 C CA . PHE A 1 142 ? 3.600 -2.908 -9.411 1.00 85.19 142 PHE A CA 1
ATOM 1195 C C . PHE A 1 142 ? 2.320 -3.715 -9.228 1.00 85.19 142 PHE A C 1
ATOM 1197 O O . PHE A 1 142 ? 1.549 -3.395 -8.331 1.00 85.19 142 PHE A O 1
ATOM 1204 N N . VAL A 1 143 ? 2.107 -4.779 -10.004 1.00 85.44 143 VAL A N 1
ATOM 1205 C CA . VAL A 1 143 ? 0.940 -5.652 -9.827 1.00 85.44 143 VAL A CA 1
ATOM 1206 C C . VAL A 1 143 ? 0.966 -6.288 -8.437 1.00 85.44 143 VAL A C 1
ATOM 1208 O O . VAL A 1 143 ? -0.051 -6.300 -7.750 1.00 85.44 143 VAL A O 1
ATOM 1211 N N . PHE A 1 144 ? 2.138 -6.731 -7.975 1.00 87.44 144 PHE A N 1
ATOM 1212 C CA . PHE A 1 144 ? 2.304 -7.319 -6.644 1.00 87.44 144 PHE A CA 1
ATOM 1213 C C . PHE A 1 144 ? 2.150 -6.285 -5.530 1.00 87.44 144 PHE A C 1
ATOM 1215 O O . PHE A 1 144 ? 1.452 -6.543 -4.551 1.00 87.44 144 PHE A O 1
ATOM 1222 N N . ILE A 1 145 ? 2.742 -5.098 -5.696 1.00 88.19 145 ILE A N 1
ATOM 1223 C CA . ILE A 1 145 ? 2.600 -3.991 -4.737 1.00 88.19 145 ILE A CA 1
ATOM 1224 C C . ILE A 1 145 ? 1.117 -3.621 -4.584 1.00 88.19 145 ILE A C 1
ATOM 1226 O O . ILE A 1 145 ? 0.595 -3.572 -3.470 1.00 88.19 145 ILE A O 1
ATOM 1230 N N . PHE A 1 146 ? 0.409 -3.435 -5.698 1.00 87.50 146 PHE A N 1
ATOM 1231 C CA . PHE A 1 146 ? -1.015 -3.117 -5.701 1.00 87.50 146 PHE A CA 1
ATOM 1232 C C . PHE A 1 146 ? -1.884 -4.246 -5.147 1.00 87.50 146 PHE A C 1
ATOM 1234 O O . PHE A 1 146 ? -2.832 -3.968 -4.411 1.00 87.50 146 PHE A O 1
ATOM 1241 N N . ALA A 1 147 ? -1.550 -5.507 -5.424 1.00 88.06 147 ALA A N 1
ATOM 1242 C CA . ALA A 1 147 ? -2.245 -6.649 -4.840 1.00 88.06 147 ALA A CA 1
ATOM 1243 C C . ALA A 1 147 ? -2.105 -6.670 -3.308 1.00 88.06 147 ALA A C 1
ATOM 1245 O O . ALA A 1 147 ? -3.109 -6.807 -2.611 1.00 88.06 147 ALA A O 1
ATOM 1246 N N . ILE A 1 148 ? -0.898 -6.447 -2.775 1.00 91.25 148 ILE A N 1
ATOM 1247 C CA . ILE A 1 148 ? -0.655 -6.375 -1.325 1.00 91.25 148 ILE A CA 1
ATOM 1248 C C . ILE A 1 148 ? -1.467 -5.238 -0.694 1.00 91.25 148 ILE A C 1
ATOM 1250 O O . ILE A 1 148 ? -2.193 -5.472 0.273 1.00 91.25 148 ILE A O 1
ATOM 1254 N N . PHE A 1 149 ? -1.417 -4.026 -1.259 1.00 91.44 149 PHE A N 1
ATOM 1255 C CA . PHE A 1 149 ? -2.221 -2.905 -0.755 1.00 91.44 149 PHE A CA 1
ATOM 1256 C C . PHE A 1 149 ? -3.723 -3.191 -0.815 1.00 91.44 149 PHE A C 1
ATOM 1258 O O . PHE A 1 149 ? -4.440 -2.869 0.129 1.00 91.44 149 PHE A O 1
ATOM 1265 N N . THR A 1 150 ? -4.200 -3.848 -1.872 1.00 89.50 150 THR A N 1
ATOM 1266 C CA . THR A 1 150 ? -5.612 -4.232 -2.008 1.00 89.50 150 THR A CA 1
ATOM 1267 C C . THR A 1 150 ? -6.039 -5.203 -0.908 1.00 89.50 150 THR A C 1
ATOM 1269 O O . THR A 1 150 ? -7.113 -5.037 -0.331 1.00 89.50 150 THR A O 1
ATOM 1272 N N . ILE A 1 151 ? -5.195 -6.180 -0.560 1.00 90.06 151 ILE A N 1
ATOM 1273 C CA . ILE A 1 151 ? -5.459 -7.127 0.536 1.00 90.06 151 ILE A CA 1
ATOM 1274 C C . ILE A 1 151 ? -5.523 -6.394 1.878 1.00 90.06 151 ILE A C 1
ATOM 1276 O O . ILE A 1 151 ? -6.456 -6.613 2.653 1.00 90.06 151 ILE A O 1
ATOM 1280 N N . LEU A 1 152 ? -4.578 -5.484 2.132 1.00 90.81 152 LEU A N 1
ATOM 1281 C CA . LEU A 1 152 ? -4.569 -4.667 3.347 1.00 90.81 152 LEU A CA 1
ATOM 1282 C C . LEU A 1 152 ? -5.824 -3.785 3.435 1.00 90.81 152 LEU A C 1
ATOM 1284 O O . LEU A 1 152 ? -6.482 -3.742 4.474 1.00 90.81 152 LEU A O 1
ATOM 1288 N N . ILE A 1 153 ? -6.213 -3.130 2.338 1.00 89.12 153 ILE A N 1
ATOM 1289 C CA . ILE A 1 153 ? -7.442 -2.328 2.269 1.00 89.12 153 ILE A CA 1
ATOM 1290 C C . ILE A 1 153 ? -8.670 -3.204 2.540 1.00 89.12 153 ILE A C 1
ATOM 1292 O O . ILE A 1 153 ? -9.525 -2.818 3.338 1.00 89.12 153 ILE A O 1
ATOM 1296 N N . ALA A 1 154 ? -8.748 -4.393 1.937 1.00 88.25 154 ALA A N 1
ATOM 1297 C CA . ALA A 1 154 ? -9.845 -5.331 2.159 1.00 88.25 154 ALA A CA 1
ATOM 1298 C C . ALA A 1 154 ? -9.936 -5.770 3.629 1.00 88.25 154 ALA A C 1
ATOM 1300 O O . ALA A 1 154 ? -11.035 -5.797 4.187 1.00 88.25 154 ALA A O 1
ATOM 1301 N N . GLN A 1 155 ? -8.800 -6.038 4.284 1.00 90.06 155 GLN A N 1
ATOM 1302 C CA . GLN A 1 155 ? -8.748 -6.335 5.717 1.00 90.06 155 GLN A CA 1
ATOM 1303 C C . GLN A 1 155 ? -9.373 -5.201 6.541 1.00 90.06 155 GLN A C 1
ATOM 1305 O O . GLN A 1 155 ? -10.291 -5.449 7.325 1.00 90.06 155 GLN A O 1
ATOM 1310 N N . TYR A 1 156 ? -8.917 -3.957 6.369 1.00 89.44 156 TYR A N 1
ATOM 1311 C CA . TYR A 1 156 ? -9.452 -2.831 7.144 1.00 89.44 156 TYR A CA 1
ATOM 1312 C C . TYR A 1 156 ? -10.908 -2.500 6.781 1.00 89.44 156 TYR A C 1
ATOM 1314 O O . TYR A 1 156 ? -11.673 -2.082 7.653 1.00 89.44 156 TYR A O 1
ATOM 1322 N N . ALA A 1 157 ? -11.330 -2.748 5.53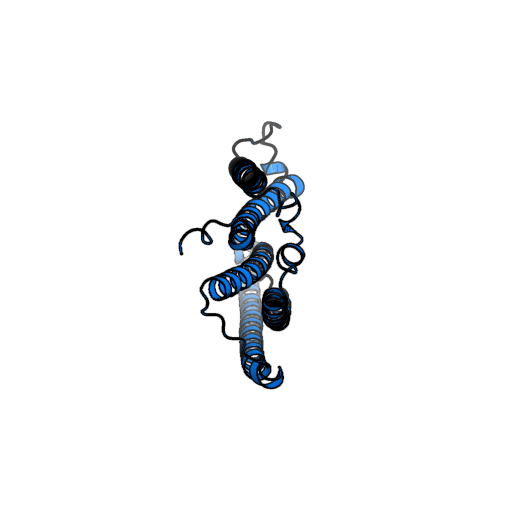8 1.00 88.88 157 ALA A N 1
ATOM 1323 C CA . ALA A 1 157 ? -12.722 -2.596 5.119 1.00 88.88 157 ALA A CA 1
ATOM 1324 C C . ALA A 1 157 ? -13.642 -3.607 5.821 1.00 88.88 157 ALA A C 1
ATOM 1326 O O . ALA A 1 157 ? -14.717 -3.232 6.298 1.00 88.88 157 ALA A O 1
ATOM 1327 N N . MET A 1 158 ? -13.206 -4.866 5.957 1.00 87.31 158 MET A N 1
ATOM 1328 C CA . MET A 1 158 ? -13.941 -5.877 6.727 1.00 87.31 158 MET A CA 1
ATOM 1329 C C . MET A 1 158 ? -14.096 -5.462 8.192 1.00 87.31 158 MET A C 1
ATOM 1331 O O . MET A 1 158 ? -15.202 -5.542 8.730 1.00 87.31 158 MET A O 1
ATOM 1335 N N . VAL A 1 159 ? -13.019 -4.965 8.811 1.00 87.06 159 VAL A N 1
ATOM 1336 C CA . VAL A 1 159 ? -13.046 -4.451 10.190 1.00 87.06 159 VAL A CA 1
ATOM 1337 C C . VAL A 1 159 ? -14.053 -3.305 10.317 1.00 87.06 159 VAL A C 1
ATOM 1339 O O . VAL A 1 159 ? -14.928 -3.349 11.182 1.00 87.06 159 VAL A O 1
ATOM 1342 N N . TYR A 1 160 ? -13.983 -2.312 9.426 1.00 87.62 160 TYR A N 1
ATOM 1343 C CA . TYR A 1 160 ? -14.884 -1.158 9.433 1.00 87.62 160 TYR A CA 1
ATOM 1344 C C . TYR A 1 160 ? -16.359 -1.565 9.323 1.00 87.62 160 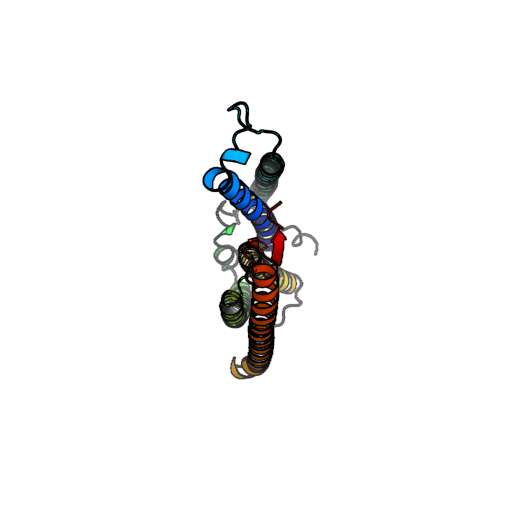TYR A C 1
ATOM 1346 O O . TYR A 1 160 ? -17.200 -1.095 10.093 1.00 87.62 160 TYR A O 1
ATOM 1354 N N . TRP A 1 161 ? -16.697 -2.448 8.380 1.00 86.88 161 TRP A N 1
ATOM 1355 C CA . TRP A 1 161 ? -18.085 -2.863 8.176 1.00 86.88 161 TRP A CA 1
ATOM 1356 C C . TRP A 1 161 ? -18.646 -3.665 9.344 1.00 86.88 161 TRP A C 1
ATOM 1358 O O . TRP A 1 161 ? -19.812 -3.470 9.696 1.00 86.88 161 TRP A O 1
ATOM 1368 N N . ASP A 1 162 ? -17.853 -4.544 9.951 1.00 85.81 162 ASP A N 1
ATOM 1369 C CA . ASP A 1 162 ? -18.305 -5.319 11.104 1.00 85.81 162 ASP A CA 1
ATOM 1370 C C . ASP A 1 162 ? -18.449 -4.439 12.353 1.00 85.81 162 ASP A C 1
ATOM 1372 O O . ASP A 1 162 ? -19.477 -4.530 13.027 1.00 85.81 162 ASP A O 1
ATOM 1376 N N . MET A 1 163 ? -17.524 -3.500 12.592 1.00 83.56 163 MET A N 1
ATOM 1377 C CA . MET A 1 163 ? -17.685 -2.483 13.640 1.00 83.56 163 MET A CA 1
ATOM 1378 C C . MET A 1 163 ? -18.944 -1.642 13.413 1.00 83.56 163 MET A C 1
ATOM 1380 O O . MET A 1 163 ? -19.767 -1.483 14.314 1.00 83.56 163 MET A O 1
ATOM 1384 N N . LYS A 1 164 ? -19.164 -1.161 12.186 1.00 85.25 164 LYS A N 1
ATOM 1385 C CA . LYS A 1 164 ? -20.359 -0.381 11.842 1.00 85.25 164 LYS A CA 1
ATOM 1386 C C . LYS A 1 164 ? -21.648 -1.184 12.031 1.00 85.25 164 LYS A C 1
ATOM 1388 O O . LYS A 1 164 ? -22.664 -0.620 12.433 1.00 85.25 164 LYS A O 1
ATOM 1393 N N . LYS A 1 165 ? -21.654 -2.488 11.742 1.00 85.75 165 LYS A N 1
ATOM 1394 C CA . LYS A 1 165 ? -22.815 -3.358 12.009 1.00 85.75 165 LYS A CA 1
ATOM 1395 C C . LYS A 1 165 ? -23.064 -3.528 13.505 1.00 85.75 165 LYS A C 1
ATOM 1397 O O . LYS A 1 165 ? -24.226 -3.479 13.907 1.00 85.75 165 LYS A O 1
ATOM 1402 N N . PHE A 1 166 ? -22.001 -3.691 14.293 1.00 85.25 166 PHE A N 1
ATOM 1403 C CA . PHE A 1 166 ? -22.068 -3.800 15.751 1.00 85.25 166 PHE A CA 1
ATOM 1404 C C . PHE A 1 166 ? -22.666 -2.548 16.383 1.00 85.25 166 PHE A C 1
ATOM 1406 O O . PHE A 1 166 ? -23.696 -2.634 17.046 1.00 85.25 166 PHE A O 1
ATOM 1413 N N . PHE A 1 167 ? -22.126 -1.371 16.070 1.00 82.19 167 PHE A N 1
ATOM 1414 C CA . PHE A 1 167 ? -22.633 -0.114 16.625 1.00 82.19 167 PHE A CA 1
ATOM 1415 C C . PHE A 1 167 ? -24.051 0.248 16.165 1.00 82.19 167 PHE A C 1
ATOM 1417 O O . PHE A 1 167 ? -24.762 0.953 16.873 1.00 82.19 167 PHE A O 1
ATOM 1424 N N . ASN A 1 168 ? -24.497 -0.265 15.014 1.00 84.81 168 ASN A N 1
ATOM 1425 C CA . ASN A 1 168 ? -25.876 -0.106 14.545 1.00 84.81 168 ASN A CA 1
ATOM 1426 C C . ASN A 1 168 ? -26.852 -1.154 15.115 1.00 84.81 168 ASN A C 1
ATOM 1428 O O . ASN A 1 168 ? -27.998 -1.199 14.673 1.00 84.81 168 ASN A O 1
ATOM 1432 N N . GLY A 1 169 ? -26.415 -2.039 16.020 1.00 81.25 169 GLY A N 1
ATOM 1433 C CA . GLY A 1 169 ? -27.262 -3.079 16.622 1.00 81.25 169 GLY A CA 1
ATOM 1434 C C . GLY A 1 169 ? -27.707 -4.186 15.657 1.00 81.25 169 GLY A C 1
ATOM 1435 O O . GLY A 1 169 ? -28.579 -4.981 15.984 1.00 81.25 169 GLY A O 1
ATOM 1436 N N . ARG A 1 170 ? -27.123 -4.256 14.453 1.00 82.75 170 ARG A N 1
ATOM 1437 C CA . ARG A 1 170 ? -27.460 -5.252 13.414 1.00 82.75 170 ARG A CA 1
ATOM 1438 C C . ARG A 1 170 ? -26.474 -6.417 13.367 1.00 82.75 170 ARG A C 1
ATOM 1440 O O . ARG A 1 170 ? -26.476 -7.195 12.412 1.00 82.75 170 ARG A O 1
ATOM 1447 N N . TYR A 1 171 ? -25.575 -6.502 14.340 1.00 79.56 171 TYR A N 1
ATOM 1448 C CA . TYR A 1 171 ? -24.568 -7.546 14.367 1.00 79.56 171 TYR A CA 1
ATOM 1449 C C . TYR A 1 171 ? -25.171 -8.836 14.900 1.00 79.56 171 TYR A C 1
ATOM 1451 O O . TYR A 1 171 ? -25.674 -8.891 16.015 1.00 79.56 171 TYR A O 1
ATOM 1459 N N . GLN A 1 172 ? -25.115 -9.877 14.079 1.00 78.12 172 GLN A N 1
ATOM 1460 C CA . GLN A 1 172 ? -25.484 -11.216 14.497 1.00 78.12 172 GLN A CA 1
ATOM 1461 C C . GLN A 1 172 ? -24.212 -11.988 14.809 1.00 78.12 172 GLN A C 1
ATOM 1463 O O . GLN A 1 172 ? -23.359 -12.164 13.933 1.00 78.12 172 GLN A O 1
ATOM 1468 N N . PHE A 1 173 ? -24.110 -12.466 16.047 1.00 72.69 173 PHE A N 1
ATOM 1469 C CA . PHE A 1 173 ? -23.098 -13.432 16.448 1.00 72.69 173 PHE A CA 1
ATOM 1470 C C . PHE A 1 173 ? -23.409 -14.755 15.750 1.00 72.69 173 PHE A C 1
ATOM 1472 O O . PHE A 1 173 ? -24.170 -15.582 16.241 1.00 72.69 173 PHE A O 1
ATOM 1479 N N . LYS A 1 174 ? -22.884 -14.921 14.537 1.00 69.69 174 LYS A N 1
ATOM 1480 C CA . LYS A 1 174 ? -22.913 -16.209 13.854 1.00 69.69 174 LYS A CA 1
ATOM 1481 C C . LYS A 1 174 ? -21.739 -17.028 14.355 1.00 69.69 174 LYS A C 1
ATOM 1483 O O . LYS A 1 174 ? -20.595 -16.623 14.161 1.00 69.69 174 LYS A O 1
ATOM 1488 N N . GLU A 1 175 ? -22.028 -18.188 14.932 1.00 63.62 175 GLU A N 1
ATOM 1489 C CA . GLU A 1 175 ? -21.035 -19.251 15.018 1.00 63.62 175 GLU A CA 1
ATOM 1490 C C . GLU A 1 175 ? -20.599 -19.582 13.593 1.00 63.62 175 GLU A C 1
ATOM 1492 O O . GLU A 1 175 ? -21.408 -19.953 12.735 1.00 63.62 175 GLU A O 1
ATOM 1497 N N . ILE A 1 176 ? -19.325 -19.341 13.298 1.00 59.25 176 ILE A N 1
ATOM 1498 C CA . ILE A 1 176 ? -18.781 -19.646 11.984 1.00 59.25 176 ILE A CA 1
ATOM 1499 C C . ILE A 1 176 ? -18.787 -21.176 11.871 1.00 59.25 176 ILE A C 1
ATOM 1501 O O . ILE A 1 176 ? -18.138 -21.836 12.686 1.00 59.25 176 ILE A O 1
ATOM 1505 N N . PRO A 1 177 ? -19.512 -21.770 10.901 1.00 54.38 177 PRO A N 1
ATOM 1506 C CA . PRO A 1 177 ? -19.525 -23.216 10.746 1.00 54.38 177 PRO A CA 1
ATOM 1507 C C . PRO A 1 177 ? -18.089 -23.698 10.538 1.00 54.38 177 PRO A C 1
ATOM 1509 O O . PRO A 1 177 ? -17.337 -23.056 9.800 1.00 54.38 177 PRO A O 1
ATOM 1512 N N . HIS A 1 178 ? -17.720 -24.814 11.180 1.00 52.69 178 HIS A N 1
ATOM 1513 C CA . HIS A 1 178 ? -16.389 -25.417 11.089 1.00 52.69 178 HIS A CA 1
ATOM 1514 C C . HIS A 1 178 ? -15.798 -25.261 9.678 1.00 52.69 178 HIS A C 1
ATOM 1516 O O . HIS A 1 178 ? -16.426 -25.649 8.688 1.00 52.69 178 HIS A O 1
ATOM 1522 N N . ILE A 1 179 ? -14.578 -24.712 9.626 1.00 54.62 179 ILE A N 1
ATOM 1523 C CA . ILE A 1 179 ? -13.743 -24.286 8.478 1.00 54.62 179 ILE A CA 1
ATOM 1524 C C . ILE A 1 179 ? -13.806 -25.213 7.237 1.00 54.62 179 ILE A C 1
ATOM 1526 O O . ILE A 1 179 ? -13.547 -24.797 6.109 1.00 54.62 179 ILE A O 1
ATOM 1530 N N . ARG A 1 180 ? -14.236 -26.463 7.412 1.00 50.88 180 ARG A N 1
ATOM 1531 C CA . ARG A 1 180 ? -14.366 -27.511 6.397 1.00 50.88 180 ARG A CA 1
ATOM 1532 C C . ARG A 1 180 ? -15.239 -27.153 5.183 1.00 50.88 180 ARG A C 1
ATOM 1534 O O . ARG A 1 180 ? -14.877 -27.547 4.080 1.00 50.88 180 ARG A O 1
ATOM 1541 N N . LYS A 1 181 ? -16.368 -26.438 5.335 1.00 48.41 181 LYS A N 1
ATOM 1542 C CA . LYS A 1 181 ? -17.304 -26.196 4.203 1.00 48.41 181 LYS A CA 1
ATOM 1543 C C . LYS A 1 181 ? -16.943 -24.986 3.331 1.00 48.41 181 LYS A C 1
ATOM 1545 O O . LYS A 1 181 ? -17.120 -25.052 2.118 1.00 48.41 181 LYS A O 1
ATOM 1550 N N . ALA A 1 182 ? -16.404 -23.914 3.914 1.00 53.09 182 ALA A N 1
ATOM 1551 C CA . ALA A 1 182 ? -15.945 -22.745 3.155 1.00 53.09 182 ALA A CA 1
ATOM 1552 C C . ALA A 1 182 ? -14.689 -23.058 2.318 1.00 53.09 182 ALA A C 1
ATOM 1554 O O . ALA A 1 182 ? -14.526 -22.527 1.221 1.00 53.09 182 ALA A O 1
ATOM 1555 N N . ASN A 1 183 ? -13.859 -23.994 2.794 1.00 59.44 183 ASN A N 1
ATOM 1556 C CA . ASN A 1 183 ? -12.645 -24.431 2.111 1.00 59.44 183 ASN A CA 1
ATOM 1557 C C . ASN A 1 183 ? -12.927 -25.005 0.710 1.00 59.44 183 ASN A C 1
ATOM 1559 O O . ASN A 1 183 ? -12.196 -24.711 -0.219 1.00 59.44 183 ASN A O 1
ATOM 1563 N N . VAL A 1 184 ? -14.027 -25.743 0.507 1.00 61.19 184 VAL A N 1
ATOM 1564 C CA . VAL A 1 184 ? -14.292 -26.441 -0.770 1.00 61.19 184 VAL A CA 1
ATOM 1565 C C . VAL A 1 184 ? -14.523 -25.480 -1.941 1.00 61.19 184 VAL A C 1
ATOM 1567 O O . VAL A 1 184 ? -14.035 -25.731 -3.040 1.00 61.19 184 VAL A O 1
ATOM 1570 N N . TYR A 1 185 ? -15.242 -24.374 -1.734 1.00 62.28 185 TYR A N 1
ATOM 1571 C CA . TYR A 1 185 ? -15.494 -23.399 -2.803 1.00 62.28 185 TYR A CA 1
ATOM 1572 C C . TYR A 1 185 ? -14.242 -22.592 -3.147 1.00 62.28 185 TYR A C 1
ATOM 1574 O O . TYR A 1 185 ? -13.965 -22.365 -4.323 1.00 62.28 185 TYR A O 1
ATOM 1582 N N . VAL A 1 186 ? -13.453 -22.234 -2.132 1.00 61.62 186 VAL A N 1
ATOM 1583 C CA . VAL A 1 186 ? -12.157 -21.570 -2.314 1.00 61.62 186 VAL A CA 1
ATOM 1584 C C . VAL A 1 186 ? -11.174 -22.496 -3.032 1.00 61.62 186 VAL A C 1
ATOM 1586 O O . VAL A 1 186 ? -10.542 -22.074 -3.994 1.00 61.62 186 VAL A O 1
ATOM 1589 N N . TRP A 1 187 ? -11.107 -23.775 -2.649 1.00 65.12 187 TRP A N 1
ATOM 1590 C CA . TRP A 1 187 ? -10.257 -24.774 -3.305 1.00 65.12 187 TRP A CA 1
ATOM 1591 C C . TRP A 1 187 ? -10.665 -25.026 -4.758 1.00 65.12 187 TRP A C 1
ATOM 1593 O O . TRP A 1 187 ? -9.809 -25.134 -5.629 1.00 65.12 187 TRP A O 1
ATOM 1603 N N . ARG A 1 188 ? -11.970 -25.071 -5.051 1.00 71.56 188 ARG A N 1
ATOM 1604 C CA . ARG A 1 188 ? -12.467 -25.179 -6.432 1.00 71.56 188 ARG A CA 1
ATOM 1605 C C . ARG A 1 188 ? -12.098 -23.949 -7.260 1.00 71.56 188 ARG A C 1
ATOM 1607 O O . ARG A 1 188 ? -11.635 -24.111 -8.383 1.00 71.56 188 ARG A O 1
ATOM 1614 N N . GLY A 1 189 ? -12.240 -22.746 -6.699 1.00 70.81 189 GLY A N 1
ATOM 1615 C CA . GLY A 1 189 ? -11.778 -21.513 -7.341 1.00 70.81 189 GLY A CA 1
ATOM 1616 C C . GLY A 1 189 ? -10.269 -21.523 -7.597 1.00 70.81 189 GLY A C 1
ATOM 1617 O O . GLY A 1 189 ? -9.830 -21.189 -8.692 1.00 70.81 189 GLY A O 1
ATOM 1618 N N . PHE A 1 190 ? -9.485 -21.995 -6.626 1.00 70.69 190 PHE A N 1
ATOM 1619 C CA . PHE A 1 190 ? -8.034 -22.130 -6.740 1.00 70.69 190 PHE A CA 1
ATOM 1620 C C . PHE A 1 190 ? -7.622 -23.118 -7.838 1.00 70.69 190 PHE A C 1
ATOM 1622 O O . PHE A 1 190 ? -6.768 -22.784 -8.652 1.00 70.69 190 PHE A O 1
ATOM 1629 N N . ILE A 1 191 ? -8.262 -24.292 -7.922 1.00 75.75 191 ILE A N 1
ATOM 1630 C CA . ILE A 1 191 ? -8.007 -25.269 -8.994 1.00 75.75 191 ILE A CA 1
ATOM 1631 C C . ILE A 1 191 ? -8.325 -24.670 -10.367 1.00 75.75 191 ILE A C 1
ATOM 1633 O O . ILE A 1 191 ? -7.546 -24.844 -11.299 1.00 75.75 191 ILE A O 1
ATOM 1637 N N . ILE A 1 192 ? -9.448 -23.958 -10.502 1.00 77.94 192 ILE A N 1
ATOM 1638 C CA . ILE A 1 192 ? -9.841 -23.346 -11.778 1.00 77.94 192 ILE A CA 1
ATOM 1639 C C . ILE A 1 192 ? -8.826 -22.277 -12.186 1.00 77.94 192 ILE A C 1
ATOM 1641 O O . ILE A 1 192 ? -8.384 -22.275 -13.331 1.00 77.94 192 ILE A O 1
ATOM 1645 N N . ILE A 1 193 ? -8.413 -21.411 -11.256 1.00 74.19 193 ILE A N 1
ATOM 1646 C CA . ILE A 1 193 ? -7.390 -20.391 -11.516 1.00 74.19 193 ILE A CA 1
ATOM 1647 C C . ILE A 1 193 ? -6.064 -21.060 -11.895 1.00 74.19 193 ILE A C 1
ATOM 1649 O O . ILE A 1 193 ? -5.486 -20.694 -12.910 1.00 74.19 193 ILE A O 1
ATOM 1653 N N . LEU A 1 194 ? -5.616 -22.081 -11.159 1.00 74.50 194 LEU A N 1
ATOM 1654 C CA . LEU A 1 194 ? -4.400 -22.838 -11.474 1.00 74.50 194 LEU A CA 1
ATOM 1655 C C . LEU A 1 194 ? -4.462 -23.460 -12.880 1.00 74.50 194 LEU A C 1
ATOM 1657 O O . LEU A 1 194 ? -3.498 -23.368 -13.635 1.00 74.50 194 LEU A O 1
ATOM 1661 N N . ALA A 1 195 ? -5.598 -24.052 -13.252 1.00 76.06 195 ALA A N 1
ATOM 1662 C CA . ALA A 1 195 ? -5.802 -24.637 -14.573 1.00 76.06 195 ALA A CA 1
ATOM 1663 C C . ALA A 1 195 ? -5.774 -23.575 -15.686 1.00 76.06 195 ALA A C 1
ATOM 1665 O O . ALA A 1 195 ? -5.161 -23.793 -16.729 1.00 76.06 195 ALA A O 1
ATOM 1666 N N . LEU A 1 196 ? -6.385 -22.410 -15.454 1.00 77.88 196 LEU A N 1
ATOM 1667 C CA . LEU A 1 196 ? -6.408 -21.291 -16.403 1.00 77.88 196 LEU A CA 1
ATOM 1668 C C . LEU A 1 196 ? -5.007 -20.680 -16.574 1.00 77.88 196 LEU A C 1
ATOM 1670 O O . LEU A 1 196 ? -4.585 -20.382 -17.688 1.00 77.88 196 LEU A O 1
ATOM 1674 N N . LEU A 1 197 ? -4.254 -20.573 -15.478 1.00 69.38 197 LEU A N 1
ATOM 1675 C CA . LEU A 1 197 ? -2.863 -20.123 -15.455 1.00 69.38 197 LEU A CA 1
ATOM 1676 C C . LEU A 1 197 ? -1.934 -21.102 -16.191 1.00 69.38 197 LEU A C 1
ATOM 1678 O O . LEU A 1 197 ? -1.121 -20.668 -17.008 1.00 69.38 197 LEU A O 1
ATOM 1682 N N . LEU A 1 198 ? -2.097 -22.412 -15.980 1.00 74.44 198 LEU A N 1
ATOM 1683 C CA . LEU A 1 198 ? -1.380 -23.439 -16.742 1.00 74.44 198 LEU A CA 1
ATOM 1684 C C . LEU A 1 198 ? -1.724 -23.379 -18.233 1.00 74.44 198 LEU A C 1
ATOM 1686 O O . LEU A 1 198 ? -0.824 -23.436 -19.067 1.00 74.44 198 LEU A O 1
ATOM 1690 N N . PHE A 1 199 ? -3.001 -23.202 -18.579 1.00 76.88 199 PHE A N 1
ATOM 1691 C CA . PHE A 1 199 ? -3.440 -23.092 -19.969 1.00 76.88 199 PHE A CA 1
ATOM 1692 C C . PHE A 1 199 ? -2.830 -21.871 -20.676 1.00 76.88 199 PHE A C 1
ATOM 1694 O O . PHE A 1 199 ? -2.292 -22.001 -21.777 1.00 76.88 199 PHE A O 1
ATOM 1701 N N . LEU A 1 200 ? -2.839 -20.700 -20.029 1.00 73.31 200 LEU A N 1
ATOM 1702 C CA . LEU A 1 200 ? -2.206 -19.487 -20.562 1.00 73.31 200 LEU A CA 1
ATOM 1703 C C . LEU A 1 200 ? -0.683 -19.640 -20.685 1.00 73.31 200 LEU A C 1
ATOM 1705 O O . LEU A 1 200 ? -0.109 -19.217 -21.688 1.00 73.31 200 LEU A O 1
ATOM 1709 N N . GLY A 1 201 ? -0.034 -20.272 -19.702 1.00 71.69 201 GLY A N 1
ATOM 1710 C CA . GLY A 1 201 ? 1.403 -20.550 -19.734 1.00 71.69 201 GLY A CA 1
ATOM 1711 C C . GLY A 1 201 ? 1.795 -21.460 -20.899 1.00 71.69 201 GLY A C 1
ATOM 1712 O O . GLY A 1 201 ? 2.682 -21.115 -21.679 1.00 71.69 201 GLY A O 1
ATOM 1713 N N . VAL A 1 202 ? 1.088 -22.580 -21.077 1.00 76.44 202 VAL A N 1
ATOM 1714 C CA . VAL A 1 202 ? 1.318 -23.510 -22.196 1.00 76.44 202 VAL A CA 1
ATOM 1715 C C . VAL A 1 202 ? 1.047 -22.829 -23.538 1.00 76.44 202 VAL A C 1
ATOM 1717 O O . VAL A 1 202 ? 1.870 -22.936 -24.446 1.00 76.44 202 VAL A O 1
ATOM 1720 N N . GLY A 1 203 ? -0.043 -22.064 -23.656 1.00 73.75 203 GLY A N 1
ATOM 1721 C CA . GLY A 1 203 ? -0.353 -21.307 -24.872 1.00 73.75 203 GLY A CA 1
ATOM 1722 C C . GLY A 1 203 ? 0.758 -20.328 -25.260 1.00 73.75 203 GLY A C 1
ATOM 1723 O O . GLY A 1 203 ? 1.112 -20.226 -26.435 1.00 73.75 203 GLY A O 1
ATOM 1724 N N . ARG A 1 204 ? 1.378 -19.661 -24.278 1.00 71.00 204 ARG A N 1
ATOM 1725 C CA . ARG A 1 204 ? 2.513 -18.760 -24.526 1.00 71.00 204 ARG A CA 1
ATOM 1726 C C . ARG A 1 204 ? 3.792 -19.498 -24.900 1.00 71.00 204 ARG A C 1
ATOM 1728 O O . ARG A 1 204 ? 4.478 -19.045 -25.810 1.00 71.00 204 ARG A O 1
ATOM 1735 N N . ILE A 1 205 ? 4.091 -20.635 -24.272 1.00 75.31 205 ILE A N 1
ATOM 1736 C CA . ILE A 1 205 ? 5.246 -21.466 -24.654 1.00 75.31 205 ILE A CA 1
ATOM 1737 C C . ILE A 1 205 ? 5.111 -21.922 -26.111 1.00 75.31 205 ILE A C 1
ATOM 1739 O O . ILE A 1 205 ? 6.068 -21.819 -26.877 1.00 75.31 205 ILE A O 1
ATOM 1743 N N . VAL A 1 206 ? 3.913 -22.354 -26.517 1.00 77.81 206 VAL A N 1
ATOM 1744 C CA . VAL A 1 206 ? 3.632 -22.727 -27.911 1.00 77.81 206 VAL A CA 1
ATOM 1745 C C . VAL A 1 206 ? 3.818 -21.529 -28.842 1.00 77.81 206 VAL A C 1
ATOM 1747 O O . VAL A 1 206 ? 4.503 -21.660 -29.851 1.00 77.81 206 VAL A O 1
ATOM 1750 N N . GLN A 1 207 ? 3.295 -20.355 -28.479 1.00 77.44 207 GLN A N 1
ATOM 1751 C CA . GLN A 1 207 ? 3.420 -19.136 -29.284 1.00 77.44 207 GLN A CA 1
ATOM 1752 C C . GLN A 1 207 ? 4.878 -18.671 -29.450 1.00 77.44 207 GLN A C 1
ATOM 1754 O O . GLN A 1 207 ? 5.271 -18.239 -30.533 1.00 77.44 207 GLN A O 1
ATOM 1759 N N . VAL A 1 208 ? 5.693 -18.761 -28.395 1.00 75.38 208 VAL A N 1
ATOM 1760 C CA . VAL A 1 208 ? 7.131 -18.457 -28.465 1.00 75.38 208 VAL A CA 1
ATOM 1761 C C . VAL A 1 208 ? 7.840 -19.472 -29.356 1.00 75.38 208 VAL A C 1
ATOM 1763 O O . VAL A 1 208 ? 8.655 -19.084 -30.189 1.00 75.38 208 VAL A O 1
ATOM 1766 N N . HIS A 1 209 ? 7.502 -20.758 -29.235 1.00 76.44 209 HIS A N 1
ATOM 1767 C CA . HIS A 1 209 ? 8.117 -21.805 -30.042 1.00 76.44 209 HIS A CA 1
ATOM 1768 C C . HIS A 1 209 ? 7.796 -21.651 -31.537 1.00 76.44 209 HIS A C 1
ATOM 1770 O O . HIS A 1 209 ? 8.705 -21.736 -32.363 1.00 76.44 209 HIS A O 1
ATOM 1776 N N . THR A 1 210 ? 6.542 -21.364 -31.899 1.00 80.25 210 THR A N 1
ATOM 1777 C CA . THR A 1 210 ? 6.162 -21.114 -33.301 1.00 80.25 210 THR A CA 1
ATOM 1778 C C . THR A 1 210 ? 6.839 -19.860 -33.842 1.00 80.25 210 THR A C 1
ATOM 1780 O O . THR A 1 210 ? 7.469 -19.922 -34.891 1.00 80.25 210 THR A O 1
ATOM 1783 N N . ASN A 1 211 ? 6.829 -18.761 -33.081 1.00 78.88 211 ASN A N 1
ATOM 1784 C CA . ASN A 1 211 ? 7.477 -17.523 -33.509 1.00 78.88 211 ASN A CA 1
ATOM 1785 C C . ASN A 1 211 ? 8.996 -17.684 -33.668 1.00 78.88 211 ASN A C 1
ATOM 1787 O O . ASN A 1 211 ? 9.579 -17.090 -34.566 1.00 78.88 211 ASN A O 1
ATOM 1791 N N . SER A 1 212 ? 9.644 -18.497 -32.824 1.00 76.81 212 SER A N 1
ATOM 1792 C CA . SER A 1 212 ? 11.081 -18.775 -32.949 1.00 76.81 212 SER A CA 1
ATOM 1793 C C . SER A 1 212 ? 11.426 -19.554 -34.221 1.00 76.81 212 SER A C 1
ATOM 1795 O O . SER A 1 212 ? 12.454 -19.277 -34.834 1.00 76.81 212 SER A O 1
ATOM 1797 N N . LYS A 1 213 ? 10.555 -20.480 -34.650 1.00 80.56 213 LYS A N 1
ATOM 1798 C CA . LYS A 1 213 ? 10.719 -21.208 -35.915 1.00 80.56 213 LYS A CA 1
ATOM 1799 C C . LYS A 1 21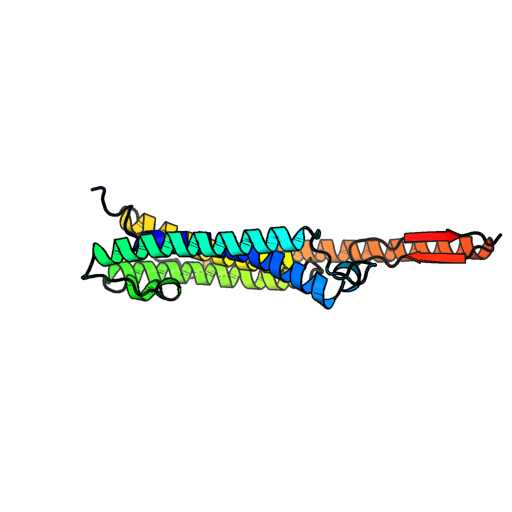3 ? 10.561 -20.278 -37.107 1.00 80.56 213 LYS A C 1
ATOM 1801 O O . LYS A 1 213 ? 11.450 -20.258 -37.947 1.00 80.56 213 LYS A O 1
ATOM 1806 N N . ASP A 1 214 ? 9.500 -19.472 -37.120 1.00 81.56 214 ASP A N 1
ATOM 1807 C CA . ASP A 1 214 ? 9.244 -18.521 -38.207 1.00 81.56 214 ASP A CA 1
ATOM 1808 C C . ASP A 1 214 ? 10.402 -17.521 -38.355 1.00 81.56 214 ASP A C 1
ATOM 1810 O O . ASP A 1 214 ? 10.842 -17.231 -39.469 1.00 81.56 214 ASP A O 1
ATOM 1814 N N . LEU A 1 215 ? 10.951 -17.041 -37.231 1.00 80.44 215 LEU A N 1
ATOM 1815 C CA . LEU A 1 215 ? 12.142 -16.188 -37.206 1.00 80.44 215 LEU A CA 1
ATOM 1816 C C . LEU A 1 215 ? 13.362 -16.854 -37.843 1.00 80.44 215 LEU A C 1
ATOM 1818 O O . LEU A 1 215 ? 14.014 -16.216 -38.661 1.00 80.44 215 LEU A O 1
ATOM 1822 N N . LEU A 1 216 ? 13.661 -18.106 -37.487 1.00 81.31 216 LEU A N 1
ATOM 1823 C CA . LEU A 1 216 ? 14.803 -18.840 -38.041 1.00 81.31 216 LEU A CA 1
ATOM 1824 C C . LEU A 1 216 ? 14.695 -18.982 -39.563 1.00 81.31 216 LEU A C 1
ATOM 1826 O O . LEU A 1 216 ? 15.645 -18.645 -40.263 1.00 81.31 216 LEU A O 1
ATOM 1830 N N . THR A 1 217 ? 13.526 -19.365 -40.083 1.00 83.44 217 THR A N 1
ATOM 1831 C CA . THR A 1 217 ? 13.291 -19.437 -41.538 1.00 83.44 217 THR A CA 1
ATOM 1832 C C . THR A 1 217 ? 13.456 -18.083 -42.229 1.00 83.44 217 THR A C 1
ATOM 1834 O O . THR A 1 217 ? 14.100 -17.993 -43.270 1.00 83.44 217 THR A O 1
ATOM 1837 N N . ASN A 1 218 ? 12.940 -17.000 -41.638 1.00 82.69 218 ASN A N 1
ATOM 1838 C CA . ASN A 1 218 ? 13.084 -15.657 -42.210 1.00 82.69 218 ASN A CA 1
ATOM 1839 C C . ASN A 1 218 ? 14.539 -15.151 -42.167 1.00 82.69 218 ASN A C 1
ATOM 1841 O O . ASN A 1 218 ? 14.960 -14.393 -43.043 1.00 82.69 218 ASN A O 1
ATOM 1845 N N . MET A 1 219 ? 15.314 -15.567 -41.160 1.00 79.62 219 MET A N 1
ATOM 1846 C CA . MET A 1 219 ? 16.746 -15.275 -41.061 1.00 79.62 219 MET A CA 1
ATOM 1847 C C . MET A 1 219 ? 17.548 -16.023 -42.126 1.00 79.62 219 MET A C 1
ATOM 1849 O O . MET A 1 219 ? 18.389 -15.402 -42.775 1.00 79.62 219 MET A O 1
ATOM 1853 N N . GLU A 1 220 ? 17.271 -17.311 -42.340 1.00 83.12 220 GLU A N 1
ATOM 1854 C CA . GLU A 1 220 ? 17.900 -18.113 -43.399 1.00 83.12 220 GLU A CA 1
ATOM 1855 C C . GLU A 1 220 ? 17.653 -17.490 -44.782 1.00 83.12 220 GLU A C 1
ATOM 1857 O O . GLU A 1 220 ? 18.608 -17.212 -45.506 1.00 83.12 220 GLU A O 1
ATOM 1862 N N . GLU A 1 221 ? 16.406 -17.123 -45.103 1.00 85.12 221 GLU A N 1
ATOM 1863 C CA . GLU A 1 221 ? 16.085 -16.459 -46.376 1.00 85.12 221 GLU A CA 1
ATOM 1864 C C . GLU A 1 221 ? 16.772 -15.093 -46.559 1.00 85.12 221 GLU A C 1
ATOM 1866 O O . GLU A 1 221 ? 17.065 -14.683 -47.687 1.00 85.12 221 GLU A O 1
ATOM 1871 N N . CYS A 1 222 ? 16.980 -14.346 -45.473 1.00 83.06 222 CYS A N 1
ATOM 1872 C CA . CYS A 1 222 ? 17.677 -13.060 -45.510 1.00 83.06 222 CYS A CA 1
ATOM 1873 C C . CYS A 1 222 ? 19.178 -13.243 -45.770 1.00 83.06 222 CYS A C 1
ATOM 1875 O O . CYS A 1 222 ? 19.745 -12.519 -46.595 1.00 83.06 222 CYS A O 1
ATOM 1877 N N . MET A 1 223 ? 19.804 -14.226 -45.115 1.00 80.62 223 MET A N 1
ATOM 1878 C CA . MET A 1 223 ? 21.221 -14.541 -45.314 1.00 80.62 223 MET A CA 1
ATOM 1879 C C . MET A 1 223 ? 21.490 -15.091 -46.718 1.00 80.62 223 MET A C 1
ATOM 1881 O O . MET A 1 223 ? 22.460 -14.671 -47.348 1.00 80.62 223 MET A O 1
ATOM 1885 N N . ASP A 1 224 ? 20.596 -15.923 -47.262 1.00 85.56 224 ASP A N 1
ATOM 1886 C CA . ASP A 1 224 ? 20.689 -16.415 -48.647 1.00 85.56 224 ASP A CA 1
ATOM 1887 C C . ASP A 1 224 ? 20.628 -15.279 -49.682 1.00 85.56 224 ASP A C 1
ATOM 1889 O O . ASP A 1 224 ? 21.227 -15.359 -50.756 1.00 85.56 224 ASP A O 1
ATOM 1893 N N . LYS A 1 225 ? 19.939 -14.178 -49.356 1.00 84.38 225 LYS A N 1
ATOM 1894 C CA . LYS A 1 225 ? 19.861 -12.962 -50.185 1.00 84.38 225 LYS A CA 1
ATOM 1895 C C . LYS A 1 225 ? 21.013 -11.976 -49.931 1.00 84.38 225 LYS A C 1
ATOM 1897 O O . LYS A 1 225 ? 20.989 -10.881 -50.498 1.00 84.38 225 LYS A O 1
ATOM 1902 N N . GLY A 1 226 ? 21.996 -12.339 -49.101 1.00 79.38 226 GLY A N 1
ATOM 1903 C CA . GLY A 1 226 ? 23.161 -11.514 -48.762 1.00 79.38 226 GLY A CA 1
ATOM 1904 C C . GLY A 1 226 ? 22.870 -10.350 -47.806 1.00 79.38 226 GLY A C 1
ATOM 1905 O O . GLY A 1 226 ? 23.641 -9.392 -47.763 1.00 79.38 226 GLY A O 1
ATOM 1906 N N . GLY A 1 227 ? 21.748 -10.385 -47.081 1.00 80.69 227 GLY A N 1
ATOM 1907 C CA . GLY A 1 227 ? 21.400 -9.382 -46.072 1.00 80.69 227 GLY A CA 1
ATOM 1908 C C . GLY A 1 227 ? 22.005 -9.683 -44.699 1.00 80.69 227 GLY A C 1
ATOM 1909 O O . GLY A 1 227 ? 22.334 -10.827 -44.381 1.00 80.69 227 GLY A O 1
ATOM 1910 N N . THR A 1 228 ? 22.127 -8.658 -43.858 1.00 77.44 228 THR A N 1
ATOM 1911 C CA . THR A 1 228 ? 22.469 -8.799 -42.441 1.00 77.44 228 THR A CA 1
ATOM 1912 C C . THR A 1 228 ? 21.195 -8.918 -41.605 1.00 77.44 228 THR A C 1
ATOM 1914 O O . THR A 1 228 ? 20.229 -8.168 -41.760 1.00 77.44 228 THR A O 1
ATOM 1917 N N . ALA A 1 229 ? 21.185 -9.903 -40.709 1.00 75.62 229 ALA A N 1
ATOM 1918 C CA . ALA A 1 229 ? 20.067 -10.183 -39.822 1.00 75.62 229 ALA A CA 1
ATOM 1919 C C . ALA A 1 229 ? 20.201 -9.388 -38.515 1.00 75.62 229 ALA A C 1
ATOM 1921 O O . ALA A 1 229 ? 21.146 -9.604 -37.754 1.00 75.62 229 ALA A O 1
ATOM 1922 N N . ILE A 1 230 ? 19.234 -8.515 -38.224 1.00 76.88 230 ILE A N 1
ATOM 1923 C CA . ILE A 1 230 ? 19.150 -7.793 -36.950 1.00 76.88 230 ILE A CA 1
ATOM 1924 C C . ILE A 1 230 ? 17.971 -8.365 -36.160 1.00 76.88 230 ILE A C 1
ATOM 1926 O O . ILE A 1 230 ? 16.814 -8.291 -36.585 1.00 76.88 230 ILE A O 1
ATOM 1930 N N . VAL A 1 231 ? 18.271 -8.965 -35.006 1.00 74.31 231 VAL A N 1
ATOM 1931 C CA . VAL A 1 231 ? 17.261 -9.496 -34.082 1.00 74.31 231 VAL A CA 1
ATOM 1932 C C . VAL A 1 231 ? 17.087 -8.520 -32.934 1.00 74.31 231 VAL A C 1
ATOM 1934 O O . VAL A 1 231 ? 17.987 -8.340 -32.115 1.00 74.31 231 VAL A O 1
ATOM 1937 N N . GLU A 1 232 ? 15.903 -7.928 -32.840 1.00 75.12 232 GLU A N 1
ATOM 1938 C CA . GLU A 1 232 ? 15.520 -7.166 -31.660 1.00 75.12 232 GLU A CA 1
ATOM 1939 C C . GLU A 1 232 ? 14.989 -8.132 -30.598 1.00 75.12 232 GLU A C 1
ATOM 1941 O O . GLU A 1 232 ? 13.998 -8.847 -30.803 1.00 75.12 232 GLU A O 1
ATOM 1946 N N . GLY A 1 233 ? 15.671 -8.169 -29.452 1.00 54.78 233 GLY A N 1
ATOM 1947 C CA . GLY A 1 233 ? 15.282 -8.995 -28.315 1.00 54.78 233 GLY A CA 1
ATOM 1948 C C . GLY A 1 233 ? 13.865 -8.666 -27.842 1.00 54.78 233 GLY A C 1
ATOM 1949 O O . GLY A 1 233 ? 13.576 -7.547 -27.421 1.00 54.78 233 GLY A O 1
ATOM 1950 N N . GLY A 1 234 ? 12.978 -9.659 -27.899 1.00 59.16 234 GLY A N 1
ATOM 1951 C CA . GLY A 1 234 ? 11.646 -9.587 -27.307 1.00 59.16 234 GLY A CA 1
ATOM 1952 C C . GLY A 1 234 ? 11.676 -9.870 -25.802 1.00 59.16 234 GLY A C 1
ATOM 1953 O O . GLY A 1 234 ? 12.529 -10.603 -25.305 1.00 59.16 234 GLY A O 1
ATOM 1954 N N . THR A 1 235 ? 10.722 -9.311 -25.063 1.00 56.94 235 THR A N 1
ATOM 1955 C CA . THR A 1 235 ? 10.433 -9.715 -23.677 1.00 56.94 235 THR A CA 1
ATOM 1956 C C . THR A 1 235 ? 9.512 -10.936 -23.679 1.00 56.94 235 THR A C 1
ATOM 1958 O O . THR A 1 235 ? 8.903 -11.251 -24.692 1.00 56.94 235 THR A O 1
ATOM 1961 N N . PHE A 1 236 ? 9.299 -11.600 -22.538 1.00 48.09 236 PHE A N 1
ATOM 1962 C CA . PHE A 1 236 ? 8.359 -12.734 -22.445 1.00 48.09 236 PHE A CA 1
ATOM 1963 C C . PHE A 1 236 ? 6.939 -12.427 -22.984 1.00 48.09 236 PHE A C 1
ATOM 1965 O O . PHE A 1 236 ? 6.194 -13.336 -23.348 1.00 48.09 236 PHE A O 1
ATOM 1972 N N . TRP A 1 237 ? 6.554 -11.146 -23.061 1.00 47.19 237 TRP A N 1
ATOM 1973 C CA . TRP A 1 237 ? 5.256 -10.714 -23.584 1.00 47.19 237 TRP A CA 1
ATOM 1974 C C . TRP A 1 237 ? 5.295 -10.118 -24.993 1.00 47.19 237 TRP A C 1
ATOM 1976 O O . TRP A 1 237 ? 4.233 -10.036 -25.619 1.00 47.19 237 TRP A O 1
ATOM 1986 N N . THR A 1 238 ? 6.472 -9.739 -25.495 1.00 57.47 238 THR A N 1
ATOM 1987 C CA . THR A 1 238 ? 6.659 -9.202 -26.846 1.00 57.47 238 THR A CA 1
ATOM 1988 C C . THR A 1 238 ? 7.427 -10.205 -27.691 1.00 57.47 238 THR A C 1
ATOM 1990 O O . THR A 1 238 ? 8.544 -10.588 -27.367 1.00 57.47 238 THR A O 1
ATOM 1993 N N . LEU A 1 239 ? 6.821 -10.641 -28.794 1.00 64.50 239 LEU A N 1
ATOM 1994 C CA . LEU A 1 239 ? 7.506 -11.496 -29.755 1.00 64.50 239 LEU A CA 1
ATOM 1995 C C . LEU A 1 239 ? 8.760 -10.774 -30.258 1.00 64.50 239 LEU A C 1
ATOM 1997 O O . LEU A 1 239 ? 8.705 -9.579 -30.562 1.00 64.50 239 LEU A O 1
ATOM 2001 N N . SER A 1 240 ? 9.880 -11.495 -30.306 1.00 70.00 240 SER A N 1
ATOM 2002 C CA . SER A 1 240 ? 11.106 -11.016 -30.939 1.00 70.00 240 SER A CA 1
ATOM 2003 C C . SER A 1 240 ? 10.789 -10.582 -32.365 1.00 70.00 240 SER A C 1
ATOM 2005 O O . SER A 1 240 ? 10.033 -11.260 -33.069 1.00 70.00 240 SER A O 1
ATOM 2007 N N . LYS A 1 241 ? 11.334 -9.437 -32.768 1.00 68.50 241 LYS A N 1
ATOM 2008 C CA . LYS A 1 241 ? 11.151 -8.901 -34.113 1.00 68.50 241 LYS A CA 1
ATOM 2009 C C . LYS A 1 241 ? 12.420 -9.112 -34.917 1.00 68.50 241 LYS A C 1
ATOM 2011 O O . LYS A 1 241 ? 13.530 -9.001 -34.401 1.00 68.50 241 LYS A O 1
ATOM 2016 N N . PHE A 1 242 ? 12.214 -9.435 -36.183 1.00 74.69 242 PHE A N 1
ATOM 2017 C CA . PHE A 1 242 ? 13.265 -9.641 -37.159 1.00 74.69 242 PHE A CA 1
ATOM 2018 C C . PHE A 1 242 ? 13.249 -8.498 -38.170 1.00 74.69 242 PHE A C 1
ATOM 2020 O O . PHE A 1 242 ? 12.182 -8.171 -38.695 1.00 74.69 242 PHE A O 1
ATOM 2027 N N . SER A 1 243 ? 14.417 -7.924 -38.455 1.00 75.75 243 SER A N 1
ATOM 2028 C CA . SER A 1 243 ? 14.616 -7.006 -39.576 1.00 75.75 243 SER A CA 1
ATOM 2029 C C . SER A 1 243 ? 15.815 -7.460 -40.407 1.00 75.75 243 SER A C 1
ATOM 2031 O O . SER A 1 243 ? 16.844 -7.861 -39.860 1.00 75.75 243 SER A O 1
ATOM 2033 N N . CYS A 1 244 ? 15.665 -7.415 -41.731 1.00 77.75 244 CYS A N 1
ATOM 2034 C CA . CYS A 1 244 ? 16.701 -7.769 -42.697 1.00 77.75 244 CYS A CA 1
ATOM 2035 C C . CYS A 1 244 ? 17.201 -6.486 -43.364 1.00 77.75 244 CYS A C 1
ATOM 2037 O O . CYS A 1 244 ? 16.431 -5.816 -44.058 1.00 77.75 244 CYS A O 1
ATOM 2039 N N . GLU A 1 245 ? 18.471 -6.144 -43.163 1.00 77.88 245 GLU A N 1
ATOM 2040 C CA . GLU A 1 245 ? 19.097 -4.988 -43.804 1.00 77.88 245 GLU A CA 1
ATOM 2041 C C . GLU A 1 245 ? 19.969 -5.474 -44.969 1.00 77.88 245 GLU A C 1
ATOM 2043 O O . GLU A 1 245 ? 20.775 -6.392 -44.829 1.00 77.88 245 GLU A O 1
ATOM 2048 N N . LYS A 1 246 ? 19.772 -4.921 -46.170 1.00 67.12 246 LYS A N 1
ATOM 2049 C CA . LYS A 1 246 ? 20.615 -5.260 -47.325 1.00 67.12 246 LYS A CA 1
ATOM 2050 C C . LYS A 1 246 ? 21.922 -4.481 -47.224 1.00 67.12 246 LYS A C 1
ATOM 2052 O O . LYS A 1 246 ? 21.883 -3.256 -47.158 1.00 67.12 246 LYS A O 1
ATOM 2057 N N . SER A 1 247 ? 23.059 -5.176 -47.273 1.00 59.34 247 SER A N 1
ATOM 2058 C CA . SER A 1 247 ? 24.348 -4.515 -47.480 1.00 59.34 247 SER A CA 1
ATOM 2059 C C . SER A 1 247 ? 24.348 -3.901 -48.881 1.00 59.34 247 SER A C 1
ATOM 2061 O O . SER A 1 247 ? 24.301 -4.635 -49.868 1.00 59.34 247 SER A O 1
ATOM 2063 N N . ASN A 1 248 ? 24.332 -2.569 -48.959 1.00 53.81 248 ASN A N 1
ATOM 2064 C CA . ASN A 1 248 ? 24.654 -1.841 -50.191 1.00 53.81 248 ASN A CA 1
ATOM 2065 C C . ASN A 1 248 ? 26.144 -1.965 -50.514 1.00 53.81 248 ASN A C 1
ATOM 2067 O O . ASN A 1 248 ? 26.940 -2.111 -49.556 1.00 53.81 248 ASN A O 1
#

Secondary structure (DSSP, 8-state):
--SGGG-HHHHHHHHHHHHHHHHHHHHHHHHHHHHHHHH-HHHHB-TTSSB-TT-HHHHHHHHHHHHHHHHHHHHHHHHHHHHHH-TTSPPPGGGGG-SSTTTTTSHHHHHHHHHHHHHHHHHHHHHHHHHHHHHTS---HHHHHHHHHHHHHHHHHHHHHHHHHHHTT----PPPP-THHHHHHHHHHHHHHHHHHHHHHHHHHHHHHHHHHHHHHHHHHHHHTTEEEEEEPPPTTS--EEEEEE--

Foldseek 3Di:
DPDCVLQVLLCLLVLVLVVLVLVLQLVVLVVVVVCCVPVVVPVQQDPVRHGDPVPVSVVSNVVSVVVVVVSVVVVVVSLVVNCVVCVPQHDDPPCSVPSPVSQVPDPVSNLLVVVLVVVLVVLCVLVVVVLVLVVVDPDDPSVSSVSVSVSSSVSSVSVSVSSVCVVVVNHDPDPDPPPVPVVVVSVVVVVVVVVVSVVVVVVLVVVQVVLVVVQVVVCVVLVVVVWDWDWDDDDSPGRIDIDTHHDD

Sequence (248 aa):
MSTMDKDLRVELPLWTIGLLVLMMFFTYHAVEFWNLVFFQFDVFIAETGAFNWKLPTFSWLGISMVSFILFYGIFFVRFKAHNRKSPNKKLLFFSFFRPGELLDDDEMLQQVSKNVTQKIYILYSSVLPVLVLLMFFPLHRFVFIFAIFTILIAQYAMVYWDMKKFFNGRYQFKEIPHIRKANVYVWRGFIIILALLLFLGVGRIVQVHTNSKDLLTNMEECMDKGGTAIVEGGTFWTLSKFSCEKSN